Protein AF-0000000066299552 (afdb_homodimer)

Secondary structure (DSSP, 8-state):
--HHHHHHHHHHHHHHHHHS-BS---HHHHHHHHHHHHHHHHHTT---EEEEEETTEEEEEEE-TT--HHHHHHHHHHHHHHHHHSS-HHHHHHHHHHHTS-HHHHTT--TTT----S-EEEEEETTTEEEEEEEEESS-HHHHHHHHHHHHHHHTT-/--HHHHHHHHHHHHHHHHHS-BS---HHHHHHHHHHHHHHHHHTT---EEEEEETTEEEEEEE-TT--HHHHHHHHHHHHHHHHHSS-HHHHHHHHHHHTS-HHHHTT--TTT----S-EEEEEETTTEEEEEEEEESS-HHHHHHHHHHHHHHHTT-

InterPro domains:
  IPR005624 Corrinoid adenosyltransferase PduO/GlcC-like [PF03928] (25-152)
  IPR010371 YBR137W-like [MF_00761] (3-158)
  IPR010371 YBR137W-like [PIRSF008757] (7-158)
  IPR010371 YBR137W-like [PTHR28255] (4-158)
  IPR038084 Corrinoid adenosyltransferase PduO/GlcC-like superfamily [G3DSA:3.30.450.150] (2-158)
  IPR038084 Corrinoid adenosyltransferase PduO/GlcC-like superfamily [SSF143744] (17-155)

Foldseek 3Di:
DDLVVLVVVLVVQVVLLVPLAAQDDDLVLVVQLLVQLVVVCVVVVFFKWKWKDFQNHTSDTDGDPPDDVVRVQVQQQQQVVCVVPVGGLQSLVSVCVSVVHDSCRVVVHDCSRHHSAAAKGFHHHPPPGGGIIMGMDRDHRVVNNVSSSVSSCVSVVD/DDLVVLVVVLVVQVVLLVPLAAQDDDLVLVVQLLVQLVVVCVVVVAFKWKWKDFQNHTSDTDGDPPDDCVRVQVQQQQQVVCVVPVGGLQSLVSVCVSVVHDSCVVVVHDCSRHHSAAAKGFHHHPPPGGGIIMGMDRDHRVVNNVSSSVSSCVSVVD

pLDDT: mean 97.42, std 3.23, range [68.12, 98.94]

Radius of gyration: 21.64 Å; Cα contacts (8 Å, |Δi|>4): 594; chains: 2; bounding box: 45×70×51 Å

Structure (mmCIF, N/CA/C/O backbone):
data_AF-0000000066299552-model_v1
#
loop_
_entity.id
_entity.type
_entity.pdbx_description
1 polymer 'UPF0303 protein BcerKBAB4_3106'
#
loop_
_atom_site.group_PDB
_atom_site.id
_atom_site.type_symbol
_atom_site.label_atom_id
_atom_site.label_alt_id
_atom_site.label_comp_id
_atom_site.label_asym_id
_atom_site.label_entity_id
_atom_site.label_seq_id
_atom_site.pdbx_PDB_ins_code
_atom_site.Cartn_x
_atom_site.Cartn_y
_atom_site.Cartn_z
_atom_site.occupancy
_atom_site.B_iso_or_equiv
_atom_site.auth_seq_id
_atom_site.auth_comp_id
_atom_site.auth_asym_id
_atom_site.auth_atom_id
_atom_site.pdbx_PDB_model_num
ATOM 1 N N . MET A 1 1 ? 9.211 29.625 17.219 1 68.25 1 MET A N 1
ATOM 2 C CA . MET A 1 1 ? 8.102 30.328 16.594 1 68.25 1 MET A CA 1
ATOM 3 C C . MET A 1 1 ? 7.227 31 17.641 1 68.25 1 MET A C 1
ATOM 5 O O . MET A 1 1 ? 7.043 30.484 18.734 1 68.25 1 MET A O 1
ATOM 9 N N . SER A 1 2 ? 6.824 32.188 17.203 1 84.38 2 SER A N 1
ATOM 10 C CA . SER A 1 2 ? 6.02 32.875 18.188 1 84.38 2 SER A CA 1
ATOM 11 C C . SER A 1 2 ? 4.668 32.188 18.391 1 84.38 2 SER A C 1
ATOM 13 O O . SER A 1 2 ? 4.184 31.5 17.484 1 84.38 2 SER A O 1
ATOM 15 N N . THR A 1 3 ? 4.207 32.281 19.578 1 87.31 3 THR A N 1
ATOM 16 C CA . THR A 1 3 ? 2.898 31.734 19.891 1 87.31 3 THR A CA 1
ATOM 17 C C . THR A 1 3 ? 1.836 32.281 18.938 1 87.31 3 THR A C 1
ATOM 19 O O . THR A 1 3 ? 0.894 31.594 18.578 1 87.31 3 THR A O 1
ATOM 22 N N . SER A 1 4 ? 2.008 33.5 18.641 1 87.38 4 SER A N 1
ATOM 23 C CA . SER A 1 4 ? 1.069 34.125 17.719 1 87.38 4 SER A CA 1
ATOM 24 C C . SER A 1 4 ? 1.129 33.469 16.328 1 87.38 4 SER A C 1
ATOM 26 O O . SER A 1 4 ? 0.096 33.25 15.695 1 8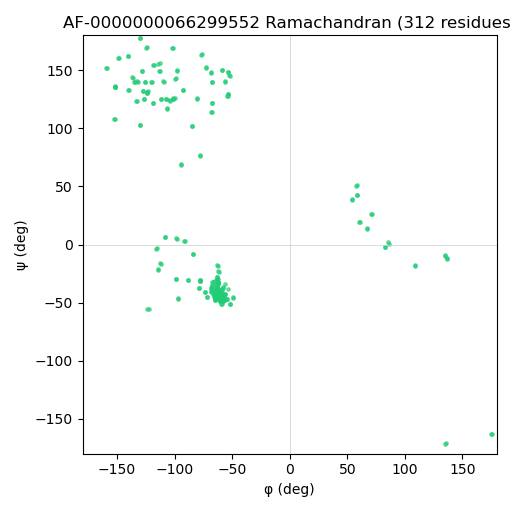7.38 4 SER A O 1
ATOM 28 N N . ASN A 1 5 ? 2.283 33.156 15.922 1 92.62 5 ASN A N 1
ATOM 29 C CA . ASN A 1 5 ? 2.461 32.469 14.648 1 92.62 5 ASN A CA 1
ATOM 30 C C . ASN A 1 5 ? 1.862 31.062 14.672 1 92.62 5 ASN A C 1
ATOM 32 O O . ASN A 1 5 ? 1.199 30.656 13.719 1 92.62 5 ASN A O 1
ATOM 36 N N . LEU A 1 6 ? 2.08 30.453 15.789 1 95.94 6 LEU A N 1
ATOM 37 C CA . LEU A 1 6 ? 1.546 29.094 15.945 1 95.94 6 LEU A CA 1
ATOM 38 C C . LEU A 1 6 ? 0.021 29.109 15.922 1 95.94 6 LEU A C 1
ATOM 40 O O . LEU A 1 6 ? -0.602 28.219 15.336 1 95.94 6 LEU A O 1
ATOM 44 N N . SER A 1 7 ? -0.542 30.125 16.578 1 96.25 7 SER A N 1
ATOM 45 C CA . SER A 1 7 ? -1.997 30.234 16.609 1 96.25 7 SER A CA 1
ATOM 46 C C . SER A 1 7 ? -2.566 30.453 15.211 1 96.25 7 SER A C 1
ATOM 48 O O . SER A 1 7 ? -3.641 29.953 14.883 1 96.25 7 SER A O 1
ATOM 50 N N . GLU A 1 8 ? -1.873 31.203 14.453 1 97.25 8 GLU A N 1
ATOM 51 C CA . GLU A 1 8 ? -2.303 31.453 13.078 1 97.25 8 GLU A CA 1
ATOM 52 C C . GLU A 1 8 ? -2.238 30.172 12.25 1 97.25 8 GLU A C 1
ATOM 54 O O . GLU A 1 8 ? -3.139 29.891 11.453 1 97.25 8 GLU A O 1
ATOM 59 N N . ILE A 1 9 ? -1.169 29.422 12.422 1 97.88 9 ILE A N 1
ATOM 60 C CA . ILE A 1 9 ? -1.005 28.156 11.727 1 97.88 9 ILE A CA 1
ATOM 61 C C . ILE A 1 9 ? -2.127 27.203 12.125 1 97.88 9 ILE A C 1
ATOM 63 O O . ILE A 1 9 ? -2.719 26.547 11.266 1 97.88 9 ILE A O 1
ATOM 67 N N . SER A 1 10 ? -2.396 27.188 13.43 1 98.25 10 SER A N 1
ATOM 68 C CA . SER A 1 10 ? -3.475 26.344 13.945 1 98.25 10 SER A CA 1
ATOM 69 C C . SER A 1 10 ? -4.801 26.672 13.273 1 98.25 10 SER A C 1
ATOM 71 O O . SER A 1 10 ? -5.523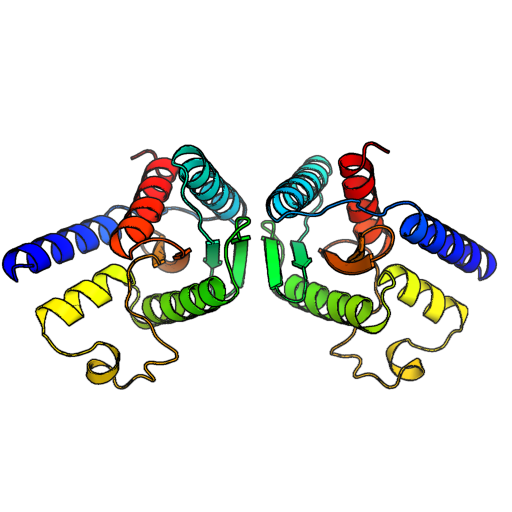 25.781 12.828 1 98.25 10 SER A O 1
ATOM 73 N N . LYS A 1 11 ? -5.066 27.938 13.203 1 98.31 11 LYS A N 1
ATOM 74 C CA . LYS A 1 11 ? -6.305 28.406 12.578 1 98.31 11 LYS A CA 1
ATOM 75 C C . LYS A 1 11 ? -6.352 28.016 11.102 1 98.31 11 LYS A C 1
ATOM 77 O O . LYS A 1 11 ? -7.402 27.609 10.594 1 98.31 11 LYS A O 1
ATOM 82 N N . GLN A 1 12 ? -5.27 28.172 10.43 1 98.25 12 GLN A N 1
ATOM 83 C CA . GLN A 1 12 ? -5.191 27.812 9.016 1 98.25 12 GLN A CA 1
ATOM 84 C C . GLN A 1 12 ? -5.465 26.328 8.805 1 98.25 12 GLN A C 1
ATOM 86 O O . GLN A 1 12 ? -6.168 25.938 7.863 1 98.25 12 GLN A O 1
ATOM 91 N N . ILE A 1 13 ? -4.902 25.469 9.609 1 98.69 13 ILE A N 1
ATOM 92 C CA . ILE A 1 13 ? -5.094 24.031 9.5 1 98.69 13 ILE A CA 1
ATOM 93 C C . ILE A 1 13 ? -6.57 23.688 9.695 1 98.69 13 ILE A C 1
ATOM 95 O O . ILE A 1 13 ? -7.121 22.859 8.977 1 98.69 13 ILE A O 1
ATOM 99 N N . LEU A 1 14 ? -7.188 24.391 10.688 1 98.38 14 LEU A N 1
ATOM 100 C CA . LEU A 1 14 ? -8.602 24.141 10.938 1 98.38 14 LEU A CA 1
ATOM 101 C C . LEU A 1 14 ? -9.445 24.531 9.727 1 98.38 14 LEU A C 1
ATOM 103 O O . LEU A 1 14 ? -10.414 23.844 9.391 1 98.38 14 LEU A O 1
ATOM 107 N N . ILE A 1 15 ? -9.133 25.641 9.125 1 98.44 15 ILE A N 1
ATOM 108 C CA . ILE A 1 15 ? -9.836 26.078 7.922 1 98.44 15 ILE A CA 1
ATOM 109 C C . ILE A 1 15 ? -9.672 25.031 6.824 1 98.44 15 ILE A C 1
ATOM 111 O O . ILE A 1 15 ? -10.633 24.703 6.117 1 98.44 15 ILE A O 1
ATOM 115 N N . GLU A 1 16 ? -8.477 24.469 6.652 1 98.44 16 GLU A N 1
ATOM 116 C CA . GLU A 1 16 ? -8.234 23.406 5.68 1 98.44 16 GLU A CA 1
ATOM 117 C C . GLU A 1 16 ? -9.141 22.203 5.938 1 98.44 16 GLU A C 1
ATOM 119 O O . GLU A 1 16 ? -9.766 21.688 5.016 1 98.44 16 GLU A O 1
ATOM 124 N N . GLU A 1 17 ? -9.203 21.781 7.191 1 98.44 17 GLU A N 1
ATOM 125 C CA . GLU A 1 17 ? -10.031 20.625 7.543 1 98.44 17 GLU A CA 1
ATOM 126 C C . GLU A 1 17 ? -11.508 20.906 7.258 1 98.44 17 GLU A C 1
ATOM 128 O O . GLU A 1 17 ? -12.242 20 6.855 1 98.44 17 GLU A O 1
ATOM 133 N N . GLU A 1 18 ? -11.93 22.094 7.422 1 97.25 18 GLU A N 1
ATOM 134 C CA . GLU A 1 18 ? -13.328 22.469 7.234 1 97.25 18 GLU A CA 1
ATOM 135 C C . GLU A 1 18 ? -13.672 22.609 5.754 1 97.25 18 GLU A C 1
ATOM 137 O O . GLU A 1 18 ? -14.797 22.328 5.344 1 97.25 18 GLU A O 1
ATOM 142 N N . THR A 1 19 ? -12.703 23.016 4.977 1 97.88 19 THR A N 1
ATOM 143 C CA . THR A 1 19 ? -13 23.328 3.584 1 97.88 19 THR A CA 1
ATOM 144 C C . THR A 1 19 ? -12.641 22.172 2.668 1 97.88 19 THR A C 1
ATOM 146 O O . THR A 1 19 ? -13.25 21.984 1.611 1 97.88 19 THR A O 1
ATOM 149 N N . LEU A 1 20 ? -11.641 21.359 3.021 1 98.44 20 LEU A N 1
ATOM 150 C CA . LEU A 1 20 ? -11.164 20.281 2.172 1 98.44 20 LEU A CA 1
ATOM 151 C C . LEU A 1 20 ? -11.852 18.969 2.543 1 98.44 20 LEU A C 1
ATOM 153 O O . LEU A 1 20 ? -11.203 18.047 3.043 1 98.44 20 LEU A O 1
ATOM 157 N N . GLN A 1 21 ? -13.148 18.953 2.232 1 98.31 21 GLN A N 1
ATOM 158 C CA . GLN A 1 21 ? -13.977 17.781 2.494 1 98.31 21 GLN A CA 1
ATOM 159 C C . GLN A 1 21 ? -14.445 17.141 1.193 1 98.31 21 GLN A C 1
ATOM 161 O O . GLN A 1 21 ? -14.625 17.828 0.185 1 98.31 21 GLN A O 1
ATOM 166 N N . PHE A 1 22 ? -14.625 15.836 1.247 1 98.56 22 PHE A N 1
ATOM 167 C CA . PHE A 1 22 ? -15.031 15.07 0.072 1 98.56 22 PHE A CA 1
ATOM 168 C C . PHE A 1 22 ? -16.531 14.82 0.085 1 98.56 22 PHE A C 1
ATOM 170 O O . PHE A 1 22 ? -17.141 14.719 1.151 1 98.56 22 PHE A O 1
ATOM 177 N N . SER A 1 23 ? -17.156 14.719 -1.114 1 98.12 23 SER A N 1
ATOM 178 C CA . SER A 1 23 ? -18.547 14.273 -1.222 1 98.12 23 SER A CA 1
ATOM 179 C C . SER A 1 23 ? -18.625 12.75 -1.336 1 98.12 23 SER A C 1
ATOM 181 O O . SER A 1 23 ? -19.641 12.156 -0.989 1 98.12 23 SER A O 1
ATOM 183 N N . SER A 1 24 ? -17.641 12.219 -1.908 1 97.75 24 SER A N 1
ATOM 184 C CA . SER A 1 24 ? -17.453 10.781 -2.033 1 97.75 24 SER A CA 1
ATOM 185 C C . SER A 1 24 ? -15.969 10.422 -2.045 1 97.75 24 SER A C 1
ATOM 187 O O . SER A 1 24 ? -15.117 11.281 -2.273 1 97.75 24 SER A O 1
ATOM 189 N N . PHE A 1 25 ? -15.664 9.188 -1.755 1 98.19 25 PHE A N 1
ATOM 190 C CA . PHE A 1 25 ? -14.281 8.742 -1.749 1 98.19 25 PHE A CA 1
ATOM 191 C C . PHE A 1 25 ? -14.188 7.254 -2.068 1 98.19 25 PHE A C 1
ATOM 193 O O . PHE A 1 25 ? -14.57 6.414 -1.25 1 98.19 25 PHE A O 1
ATOM 200 N N . THR A 1 26 ? -13.703 6.922 -3.246 1 98 26 THR A N 1
ATOM 201 C CA . THR A 1 26 ? -13.539 5.535 -3.674 1 98 26 THR A CA 1
ATOM 202 C C . THR A 1 26 ? -12.078 5.109 -3.557 1 98 26 THR A C 1
ATOM 204 O O . THR A 1 26 ? -11.203 5.938 -3.289 1 98 26 THR A O 1
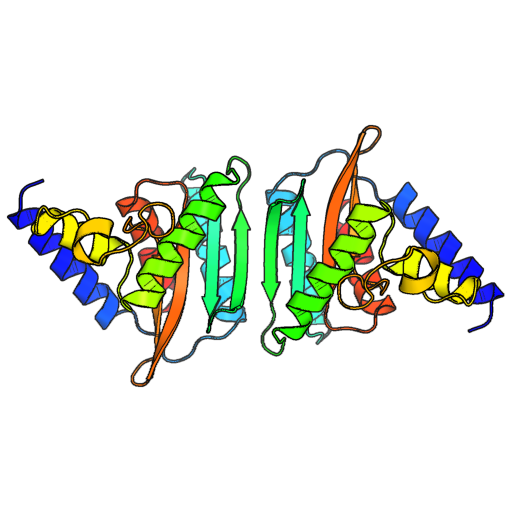ATOM 207 N N . ASN A 1 27 ? -11.852 3.775 -3.707 1 98.56 27 ASN A N 1
ATOM 208 C CA . ASN A 1 27 ? -10.477 3.297 -3.711 1 98.56 27 ASN A CA 1
ATOM 209 C C . ASN A 1 27 ? -9.688 3.881 -4.879 1 98.56 27 ASN A C 1
ATOM 211 O O . ASN A 1 27 ? -8.477 4.113 -4.762 1 98.56 27 ASN A O 1
ATOM 215 N N . GLU A 1 28 ? -10.367 4.121 -6.008 1 98.44 28 GLU A N 1
ATOM 216 C CA . GLU A 1 28 ? -9.719 4.746 -7.16 1 98.44 28 GLU A CA 1
ATOM 217 C C . GLU A 1 28 ? -9.336 6.191 -6.855 1 98.44 28 GLU A C 1
ATOM 219 O O . GLU A 1 28 ? -8.32 6.684 -7.352 1 98.44 28 GLU A O 1
ATOM 224 N N . ASP A 1 29 ? -10.141 6.891 -6 1 98.62 29 ASP A N 1
ATOM 225 C CA . ASP A 1 29 ? -9.742 8.211 -5.535 1 98.62 29 ASP A CA 1
ATOM 226 C C . ASP A 1 29 ? -8.43 8.148 -4.758 1 98.62 29 ASP A C 1
ATOM 228 O O . ASP A 1 29 ? -7.562 9.008 -4.922 1 98.62 29 ASP A O 1
ATOM 232 N N . ALA A 1 30 ? -8.336 7.125 -3.908 1 98.81 30 ALA A N 1
ATOM 233 C CA . ALA A 1 30 ? -7.109 6.93 -3.135 1 98.81 30 ALA A CA 1
ATOM 234 C C . ALA A 1 30 ? -5.906 6.727 -4.051 1 98.81 30 ALA A C 1
ATOM 236 O O . ALA A 1 30 ? -4.832 7.285 -3.811 1 98.81 30 ALA A O 1
ATOM 237 N N . LEU A 1 31 ? -6.09 5.902 -5.117 1 98.81 31 LEU A N 1
ATOM 238 C CA . LEU A 1 31 ? -5.016 5.652 -6.074 1 98.81 31 LEU A CA 1
ATOM 239 C C . LEU A 1 31 ? -4.594 6.945 -6.766 1 98.81 31 LEU A C 1
ATOM 241 O O . LEU A 1 31 ? -3.4 7.238 -6.863 1 98.81 31 LEU A O 1
ATOM 245 N N . GLN A 1 32 ? -5.578 7.699 -7.164 1 98.44 32 GLN A N 1
ATOM 246 C CA . GLN A 1 32 ? -5.297 8.953 -7.863 1 98.44 32 GLN A CA 1
ATOM 247 C C . GLN A 1 32 ? -4.57 9.938 -6.953 1 98.44 32 GLN A C 1
ATOM 249 O O . GLN A 1 32 ? -3.588 10.555 -7.363 1 98.44 32 GLN A O 1
ATOM 254 N N . LEU A 1 33 ? -5.082 10.078 -5.754 1 98.69 33 LEU A N 1
ATOM 255 C CA . LEU A 1 33 ? -4.469 10.969 -4.777 1 98.69 33 LEU A CA 1
ATOM 256 C C . LEU A 1 33 ? -3.045 10.531 -4.461 1 98.69 33 LEU A C 1
ATOM 258 O O . LEU A 1 33 ? -2.125 11.352 -4.445 1 98.69 33 LEU A O 1
ATOM 262 N N . GLY A 1 34 ? -2.889 9.234 -4.188 1 98.88 34 GLY A N 1
ATOM 263 C CA . GLY A 1 34 ? -1.569 8.703 -3.881 1 98.88 34 GLY A CA 1
ATOM 264 C C . GLY A 1 34 ? -0.562 8.922 -4.992 1 98.88 34 GLY A C 1
ATOM 265 O O . GLY A 1 34 ? 0.569 9.336 -4.738 1 98.88 34 GLY A O 1
ATOM 266 N N . LEU A 1 35 ? -1.015 8.68 -6.25 1 98.75 35 LEU A N 1
ATOM 267 C CA . LEU A 1 35 ? -0.127 8.852 -7.395 1 98.75 35 LEU A CA 1
ATOM 268 C C . LEU A 1 35 ? 0.226 10.328 -7.59 1 98.75 35 LEU A C 1
ATOM 270 O O . LEU A 1 35 ? 1.357 10.648 -7.957 1 98.75 35 LEU A O 1
ATOM 274 N N . TYR A 1 36 ? -0.73 11.219 -7.375 1 98.81 36 TYR A N 1
ATOM 275 C CA . TYR A 1 36 ? -0.451 12.648 -7.461 1 98.81 36 TYR A CA 1
ATOM 276 C C . TYR A 1 36 ? 0.628 13.055 -6.465 1 98.81 36 TYR A C 1
ATOM 278 O O . TYR A 1 36 ? 1.547 13.805 -6.805 1 98.81 36 TYR A O 1
ATOM 286 N N . ILE A 1 37 ? 0.522 12.555 -5.242 1 98.88 37 ILE A N 1
ATOM 287 C CA . ILE A 1 37 ? 1.485 12.875 -4.191 1 98.88 37 ILE A CA 1
ATOM 288 C C . ILE A 1 37 ? 2.869 12.367 -4.594 1 98.88 37 ILE A C 1
ATOM 290 O O . ILE A 1 37 ? 3.855 13.109 -4.508 1 98.88 37 ILE A O 1
ATOM 294 N N . VAL A 1 38 ? 2.941 11.156 -5.074 1 98.81 38 VAL A N 1
ATOM 295 C CA . VAL A 1 38 ? 4.203 10.523 -5.445 1 98.81 38 VAL A CA 1
ATOM 296 C C . VAL A 1 38 ? 4.84 11.281 -6.605 1 98.81 38 VAL A C 1
ATOM 298 O O . VAL A 1 38 ? 6.035 11.578 -6.578 1 98.81 38 VAL A O 1
ATOM 301 N N . GLU A 1 39 ? 4.012 11.586 -7.586 1 98.62 39 GLU A N 1
ATOM 302 C CA . GLU A 1 39 ? 4.523 12.297 -8.75 1 98.62 39 GLU A CA 1
ATOM 303 C C . GLU A 1 39 ? 5.016 13.695 -8.375 1 98.62 39 GLU A C 1
ATOM 305 O O . GLU A 1 39 ? 6.035 14.156 -8.891 1 98.62 39 GLU A O 1
ATOM 310 N N . THR A 1 40 ? 4.262 14.398 -7.539 1 98.75 40 THR A N 1
ATOM 311 C CA . THR A 1 40 ? 4.664 15.719 -7.078 1 98.75 40 THR A CA 1
ATOM 312 C C . THR A 1 40 ? 5.988 15.648 -6.324 1 98.75 40 THR A C 1
ATOM 314 O O . THR A 1 40 ? 6.895 16.453 -6.574 1 98.75 40 THR A O 1
ATOM 317 N N . ALA A 1 41 ? 6.066 14.672 -5.371 1 98.75 41 ALA A N 1
ATOM 318 C CA . ALA A 1 41 ? 7.301 14.492 -4.613 1 98.75 41 ALA A CA 1
ATOM 319 C C . ALA A 1 41 ? 8.484 14.227 -5.543 1 98.75 41 ALA A C 1
ATOM 321 O O . ALA A 1 41 ? 9.555 14.812 -5.387 1 98.75 41 ALA A O 1
ATOM 322 N N . LYS A 1 42 ? 8.281 13.383 -6.543 1 98 42 LYS A N 1
ATOM 323 C CA . LYS A 1 42 ? 9.32 13.047 -7.512 1 98 42 LYS A CA 1
ATOM 324 C C . LYS A 1 42 ? 9.789 14.289 -8.266 1 98 42 LYS A C 1
ATOM 326 O O . LYS A 1 42 ? 10.992 14.523 -8.398 1 98 42 LYS A O 1
ATOM 331 N N . ARG A 1 43 ? 8.859 15.078 -8.711 1 98.38 43 ARG A N 1
ATOM 332 C CA . ARG A 1 43 ? 9.172 16.297 -9.469 1 98.38 43 ARG A CA 1
ATOM 333 C C . ARG A 1 43 ? 9.969 17.281 -8.625 1 98.38 43 ARG A C 1
ATOM 335 O O . ARG A 1 43 ? 10.836 17.984 -9.148 1 98.38 43 ARG A O 1
ATOM 342 N N . GLU A 1 44 ? 9.734 17.219 -7.367 1 98.44 44 GLU A N 1
ATOM 343 C CA . GLU A 1 44 ? 10.375 18.188 -6.48 1 98.44 44 GLU A CA 1
ATOM 344 C C . GLU A 1 44 ? 11.617 17.609 -5.82 1 98.44 44 GLU A C 1
ATOM 346 O O . GLU A 1 44 ? 12.203 18.219 -4.926 1 98.44 44 GLU A O 1
ATOM 351 N N . GLY A 1 45 ? 11.984 16.406 -6.207 1 97.88 45 GLY A N 1
ATOM 352 C CA . GLY A 1 45 ? 13.18 15.773 -5.68 1 97.88 45 GLY A CA 1
ATOM 353 C C . GLY A 1 45 ? 13.039 15.344 -4.227 1 97.88 45 GLY A C 1
ATOM 354 O O . GLY A 1 45 ? 14.016 15.328 -3.484 1 97.88 45 GLY A O 1
ATOM 355 N N . LYS A 1 46 ? 11.844 15.086 -3.805 1 98.25 46 LYS A N 1
ATOM 356 C CA . LYS A 1 46 ? 11.562 14.68 -2.432 1 98.25 46 LYS A CA 1
ATOM 357 C C . LYS A 1 46 ? 11.391 13.164 -2.332 1 98.25 46 LYS A C 1
ATOM 359 O O . LYS A 1 46 ? 10.891 12.531 -3.26 1 98.25 46 LYS A O 1
ATOM 364 N N . LEU A 1 47 ? 11.875 12.609 -1.243 1 98.19 47 LEU A N 1
ATOM 365 C CA . LEU A 1 47 ? 11.734 11.18 -0.958 1 98.19 47 LEU A CA 1
ATOM 366 C C . LEU A 1 47 ? 10.711 10.945 0.14 1 98.19 47 LEU A C 1
ATOM 368 O O . LEU A 1 47 ? 10.906 11.359 1.284 1 98.19 47 LEU A O 1
ATOM 372 N N . ILE A 1 48 ? 9.617 10.219 -0.274 1 98.81 48 ILE A N 1
ATOM 373 C CA . ILE A 1 48 ? 8.547 10.086 0.71 1 98.81 48 ILE A CA 1
ATOM 374 C C . ILE A 1 48 ? 7.965 8.68 0.657 1 98.81 48 ILE A C 1
ATOM 376 O O . ILE A 1 48 ? 8.227 7.926 -0.284 1 98.81 48 ILE A O 1
ATOM 380 N N . ALA A 1 49 ? 7.258 8.297 1.72 1 98.88 49 ALA A N 1
ATOM 381 C CA . ALA A 1 49 ? 6.266 7.223 1.755 1 98.88 49 ALA A CA 1
ATOM 382 C C . ALA A 1 49 ? 4.855 7.781 1.903 1 98.88 49 ALA A C 1
ATOM 384 O O . ALA A 1 49 ? 4.637 8.75 2.633 1 98.88 49 ALA A O 1
ATOM 385 N N . VAL A 1 50 ? 3.922 7.168 1.171 1 98.88 50 VAL A N 1
ATOM 386 C CA . VAL A 1 50 ? 2.533 7.617 1.221 1 98.88 50 VAL A CA 1
ATOM 387 C C . VAL A 1 50 ? 1.623 6.445 1.575 1 98.88 50 VAL A C 1
ATOM 389 O O . VAL A 1 50 ? 1.849 5.316 1.125 1 98.88 50 VAL A O 1
ATOM 392 N N . ASP A 1 51 ? 0.665 6.691 2.381 1 98.94 51 ASP A N 1
ATOM 393 C CA . ASP A 1 51 ? -0.339 5.715 2.791 1 98.94 51 ASP A CA 1
ATOM 394 C C . ASP A 1 51 ? -1.726 6.348 2.863 1 98.94 51 ASP A C 1
ATOM 396 O O . ASP A 1 51 ? -1.877 7.465 3.363 1 98.94 51 ASP A O 1
ATOM 400 N N . ILE A 1 52 ? -2.688 5.715 2.309 1 98.94 52 ILE A N 1
ATOM 401 C CA . ILE A 1 52 ? -4.074 6.16 2.393 1 98.94 52 ILE A CA 1
ATOM 402 C C . ILE A 1 52 ? -4.949 5.023 2.914 1 98.94 52 ILE A C 1
ATOM 404 O O . ILE A 1 52 ? -4.926 3.916 2.371 1 98.94 52 ILE A O 1
ATOM 408 N N . ALA A 1 53 ? -5.645 5.312 3.938 1 98.56 53 ALA A N 1
ATOM 409 C CA . ALA A 1 53 ? -6.496 4.297 4.555 1 98.56 53 ALA A CA 1
ATOM 410 C C . ALA A 1 53 ? -7.926 4.809 4.727 1 98.56 53 ALA A C 1
ATOM 412 O O . ALA A 1 53 ? -8.148 6.012 4.879 1 98.56 53 ALA A O 1
ATOM 413 N N . LYS A 1 54 ? -8.883 3.939 4.664 1 97.94 54 LYS A N 1
ATOM 414 C CA . LYS A 1 54 ? -10.305 4.184 4.871 1 97.94 54 LYS A CA 1
ATOM 415 C C . LYS A 1 54 ? -10.914 3.133 5.797 1 97.94 54 LYS A C 1
ATOM 417 O O . LYS A 1 54 ? -10.734 1.933 5.582 1 97.94 54 LYS A O 1
ATOM 422 N N . ASN A 1 55 ? -11.531 3.572 6.895 1 95.06 55 ASN A N 1
ATOM 423 C CA . ASN A 1 55 ? -12.172 2.682 7.859 1 95.06 55 ASN A CA 1
ATOM 424 C C . ASN A 1 55 ? -11.203 1.612 8.359 1 95.06 55 ASN A C 1
ATOM 426 O O . ASN A 1 55 ? -11.555 0.43 8.406 1 95.06 55 ASN A O 1
ATOM 430 N N . GLY A 1 56 ? -9.969 2.047 8.547 1 94.56 56 GLY A N 1
ATOM 431 C CA . GLY A 1 56 ? -8.961 1.167 9.109 1 94.56 56 GLY A CA 1
ATOM 432 C C . GLY A 1 56 ? -8.32 0.253 8.086 1 94.56 56 GLY A C 1
ATOM 433 O O . GLY A 1 56 ? -7.414 -0.518 8.406 1 94.56 56 GLY A O 1
ATOM 434 N N . VAL A 1 57 ? -8.773 0.33 6.832 1 96.25 57 VAL A N 1
ATOM 435 C CA . VAL A 1 57 ? -8.258 -0.525 5.77 1 96.25 57 VAL A CA 1
ATOM 436 C C . VAL A 1 57 ? -7.32 0.279 4.871 1 96.25 57 VAL A C 1
ATOM 438 O O . VAL A 1 57 ? -7.695 1.339 4.363 1 96.25 57 VAL A O 1
ATOM 441 N N . GLN A 1 58 ? -6.109 -0.22 4.746 1 98.25 58 GLN A N 1
ATOM 442 C CA . GLN A 1 58 ? -5.156 0.417 3.842 1 98.25 58 GLN A CA 1
ATOM 443 C C . GLN A 1 58 ? -5.586 0.255 2.387 1 98.25 58 GLN A C 1
ATOM 445 O O . GLN A 1 58 ? -5.758 -0.867 1.905 1 98.25 58 GLN A O 1
ATOM 450 N N . LEU A 1 59 ? -5.777 1.393 1.686 1 98.62 59 LEU A N 1
ATOM 451 C CA . LEU A 1 59 ? -6.211 1.356 0.293 1 98.62 59 LEU A CA 1
ATOM 452 C C . LEU A 1 59 ? -5.02 1.482 -0.65 1 98.62 59 LEU A C 1
ATOM 454 O O . LEU A 1 59 ? -4.914 0.733 -1.624 1 98.62 59 LEU A O 1
ATOM 458 N N . PHE A 1 60 ? -4.141 2.422 -0.395 1 98.88 60 PHE A N 1
ATOM 459 C CA . PHE A 1 60 ? -2.975 2.709 -1.219 1 98.88 60 PHE A CA 1
ATOM 460 C C . PHE A 1 60 ? -1.732 2.891 -0.354 1 98.88 60 PHE A C 1
ATOM 462 O O . PHE A 1 60 ? -1.797 3.502 0.714 1 98.88 60 PHE A O 1
ATOM 469 N N . HIS A 1 61 ? -0.655 2.391 -0.797 1 98.88 61 HIS A N 1
ATOM 470 C CA . HIS A 1 61 ? 0.629 2.564 -0.128 1 98.88 61 HIS A CA 1
ATOM 471 C C . HIS A 1 61 ? 1.782 2.494 -1.123 1 98.88 61 HIS A C 1
ATOM 473 O O . HIS A 1 61 ? 1.773 1.661 -2.033 1 98.88 61 HIS A O 1
ATOM 479 N N . PHE A 1 62 ? 2.688 3.387 -0.982 1 98.94 62 PHE A N 1
ATOM 480 C CA . PHE A 1 62 ? 3.912 3.316 -1.772 1 98.94 62 PHE A CA 1
ATOM 481 C C . PHE A 1 62 ? 5.074 3.957 -1.026 1 98.94 62 PHE A C 1
ATOM 483 O O . PHE A 1 62 ? 4.918 5.016 -0.414 1 98.94 62 PHE A O 1
ATOM 490 N N . LYS A 1 63 ? 6.18 3.299 -1.041 1 98.69 63 LYS A N 1
ATOM 491 C CA . LYS A 1 63 ? 7.441 3.822 -0.524 1 98.69 63 LYS A CA 1
ATOM 492 C C . LYS A 1 63 ? 8.438 4.07 -1.653 1 98.69 63 LYS A C 1
ATOM 494 O O . LYS A 1 63 ? 8.773 3.15 -2.406 1 98.69 63 LYS A O 1
ATOM 499 N N . MET A 1 64 ? 8.93 5.305 -1.707 1 98.62 64 MET A N 1
ATOM 500 C CA . MET A 1 64 ? 9.945 5.621 -2.711 1 98.62 64 MET A CA 1
ATOM 501 C C . MET A 1 64 ? 11.281 4.996 -2.348 1 98.62 64 MET A C 1
ATOM 503 O O . MET A 1 64 ? 11.57 4.762 -1.171 1 98.62 64 MET A O 1
ATOM 507 N N . THR A 1 65 ? 12.086 4.715 -3.402 1 97.31 65 THR A N 1
ATOM 508 C CA . THR A 1 65 ? 13.453 4.289 -3.146 1 97.31 65 THR A CA 1
ATOM 509 C C . THR A 1 65 ? 14.172 5.289 -2.246 1 97.31 65 THR A C 1
ATOM 511 O O . THR A 1 65 ? 14.094 6.5 -2.471 1 97.31 65 THR A O 1
ATOM 514 N N . GLY A 1 66 ? 14.789 4.832 -1.205 1 95.56 66 GLY A N 1
ATOM 515 C CA . GLY A 1 66 ? 15.492 5.688 -0.269 1 95.56 66 GLY A CA 1
ATOM 516 C C . GLY A 1 66 ? 14.797 5.809 1.073 1 95.56 66 GLY A C 1
ATOM 517 O O . GLY A 1 66 ? 15.406 6.223 2.061 1 95.56 66 GLY A O 1
ATOM 518 N N . THR A 1 67 ? 13.508 5.453 1.102 1 95.75 67 THR A N 1
ATOM 519 C CA . THR A 1 67 ? 12.789 5.41 2.367 1 95.75 67 THR A CA 1
ATOM 520 C C . THR A 1 67 ? 13.156 4.16 3.16 1 95.75 67 THR A C 1
ATOM 522 O O . THR A 1 67 ? 13.781 3.24 2.625 1 95.75 67 THR A O 1
ATOM 525 N N . THR A 1 68 ? 12.852 4.164 4.453 1 93.19 68 THR A N 1
ATOM 526 C CA . THR A 1 68 ? 13.188 3.049 5.328 1 93.19 68 THR A CA 1
ATOM 527 C C . THR A 1 68 ? 11.961 2.609 6.133 1 93.19 68 THR A C 1
ATOM 529 O O . THR A 1 68 ? 10.875 3.176 5.98 1 93.19 68 THR A O 1
ATOM 532 N N . GLU A 1 69 ? 12.148 1.593 6.902 1 93.12 69 GLU A N 1
ATOM 533 C CA . GLU A 1 69 ? 11.078 1.109 7.773 1 93.12 69 GLU A CA 1
ATOM 534 C C . GLU A 1 69 ? 10.656 2.18 8.773 1 93.12 69 GLU A C 1
ATOM 536 O O . GLU A 1 69 ? 9.539 2.15 9.289 1 93.12 69 GLU A O 1
ATOM 541 N N . GLU A 1 70 ? 11.531 3.104 9.047 1 95 70 GLU A N 1
ATOM 542 C CA . GLU A 1 70 ? 11.18 4.199 9.945 1 95 70 GLU A CA 1
ATOM 543 C C . GLU A 1 70 ? 9.977 4.977 9.43 1 95 70 GLU A C 1
ATOM 545 O O . GLU A 1 70 ? 9.125 5.414 10.211 1 95 70 GLU A O 1
ATOM 550 N N . ASN A 1 71 ? 9.906 5.121 8.109 1 97.56 71 ASN A N 1
ATOM 551 C CA . ASN A 1 71 ? 8.789 5.84 7.52 1 97.56 71 ASN A CA 1
ATOM 552 C C . ASN A 1 71 ? 7.461 5.129 7.789 1 97.56 71 ASN A C 1
ATOM 554 O O . ASN A 1 71 ? 6.441 5.777 8.031 1 97.56 71 ASN A O 1
ATOM 558 N N . THR A 1 72 ? 7.52 3.848 7.758 1 96.56 72 THR A N 1
ATOM 559 C CA . THR A 1 72 ? 6.32 3.068 8.047 1 96.56 72 THR A CA 1
ATOM 560 C C . THR A 1 72 ? 5.867 3.285 9.484 1 96.56 72 THR A C 1
ATOM 562 O O . THR A 1 72 ? 4.676 3.436 9.75 1 96.56 72 THR A O 1
ATOM 565 N N . LYS A 1 73 ? 6.789 3.336 10.398 1 97.38 73 LYS A N 1
ATOM 566 C CA . LYS A 1 73 ? 6.461 3.557 11.805 1 97.38 73 LYS A CA 1
ATOM 567 C C . LYS A 1 73 ? 5.863 4.945 12.016 1 97.38 73 LYS A C 1
ATOM 569 O O . LYS A 1 73 ? 4.887 5.102 12.75 1 97.38 73 LYS A O 1
ATOM 574 N N . TRP A 1 74 ? 6.496 5.922 11.367 1 97.88 74 TRP A N 1
ATOM 575 C CA . TRP A 1 74 ? 5.973 7.281 11.438 1 97.88 74 TRP A CA 1
ATOM 576 C C . TRP A 1 74 ? 4.543 7.344 10.906 1 97.88 74 TRP A C 1
ATOM 578 O O . TRP A 1 74 ? 3.674 7.965 11.516 1 97.88 74 TRP A O 1
ATOM 588 N N . ILE A 1 75 ? 4.332 6.691 9.812 1 98.69 75 ILE A N 1
ATOM 589 C CA . ILE A 1 75 ? 3.008 6.672 9.195 1 98.69 75 ILE A CA 1
ATOM 590 C C . ILE A 1 75 ? 1.989 6.109 10.188 1 98.69 75 ILE A C 1
ATOM 592 O O . ILE A 1 75 ? 0.949 6.727 10.43 1 98.69 75 ILE A O 1
ATOM 596 N N . GLU A 1 76 ? 2.299 5.016 10.773 1 98.5 76 GLU A N 1
ATOM 597 C CA . GLU A 1 76 ? 1.365 4.387 11.703 1 98.5 76 GLU A CA 1
ATOM 598 C C . GLU A 1 76 ? 1.113 5.273 12.914 1 98.5 76 GLU A C 1
ATOM 600 O O . GLU A 1 76 ? -0.019 5.379 13.391 1 98.5 76 GLU A O 1
ATOM 605 N N . ARG A 1 77 ? 2.115 5.867 13.445 1 98.62 77 ARG A N 1
ATOM 606 C CA . ARG A 1 77 ? 1.98 6.734 14.609 1 98.62 77 ARG A CA 1
ATOM 607 C C . ARG A 1 77 ? 1.11 7.945 14.289 1 98.62 77 ARG A C 1
ATOM 609 O O . ARG A 1 77 ? 0.271 8.344 15.102 1 98.62 77 ARG A O 1
ATOM 616 N N . LYS A 1 78 ? 1.349 8.539 13.102 1 98.75 78 LYS A N 1
ATOM 617 C CA . LYS A 1 78 ? 0.54 9.68 12.68 1 98.75 78 LYS A CA 1
ATOM 618 C C . LYS A 1 78 ? -0.917 9.273 12.469 1 98.75 78 LYS A C 1
ATOM 620 O O . LYS A 1 78 ? -1.831 10.023 12.828 1 98.75 78 LYS A O 1
ATOM 625 N N . LYS A 1 79 ? -1.123 8.203 11.883 1 98.81 79 LYS A N 1
ATOM 626 C CA . LYS A 1 79 ? -2.475 7.699 11.648 1 98.81 79 LYS A CA 1
ATOM 627 C C . LYS A 1 79 ? -3.248 7.566 12.961 1 98.81 79 LYS A C 1
ATOM 629 O O . LYS A 1 79 ? -4.434 7.891 13.016 1 98.81 79 LYS A O 1
ATOM 634 N N . ARG A 1 80 ? -2.543 7.035 13.984 1 98.62 80 ARG A N 1
ATOM 635 C CA . ARG A 1 80 ? -3.209 6.848 15.273 1 98.62 80 ARG A CA 1
ATOM 636 C C . ARG A 1 80 ? -3.658 8.188 15.852 1 98.62 80 ARG A C 1
ATOM 638 O O . ARG A 1 80 ? -4.691 8.258 16.516 1 98.62 80 ARG A O 1
ATOM 645 N N . VAL A 1 81 ? -2.9 9.234 15.594 1 98.69 81 VAL A N 1
ATOM 646 C CA . VAL A 1 81 ? -3.258 10.57 16.062 1 98.69 81 VAL A CA 1
ATOM 647 C C . VAL A 1 81 ? -4.555 11.023 15.391 1 98.69 81 VAL A C 1
ATOM 649 O O . VAL A 1 81 ? -5.492 11.453 16.062 1 98.69 81 VAL A O 1
ATOM 652 N N . VAL A 1 82 ? -4.641 10.867 14.086 1 98.75 82 VAL A N 1
ATOM 653 C CA . VAL A 1 82 ? -5.809 11.305 13.336 1 98.75 82 VAL A CA 1
ATOM 654 C C . VAL A 1 82 ? -7.012 10.438 13.695 1 98.75 82 VAL A C 1
ATOM 656 O O . VAL A 1 82 ? -8.125 10.945 13.836 1 98.75 82 VAL A O 1
ATOM 659 N N . SER A 1 83 ? -6.734 9.172 13.891 1 98.06 83 SER A N 1
ATOM 660 C CA . SER A 1 83 ? -7.809 8.258 14.266 1 98.06 83 SER A CA 1
ATOM 661 C C . SER A 1 83 ? -8.406 8.641 15.617 1 98.06 83 SER A C 1
ATOM 663 O O . SER A 1 83 ? -9.609 8.5 15.836 1 98.06 83 SER A O 1
ATOM 665 N N . LEU A 1 84 ? -7.586 9.102 16.5 1 97.75 84 LEU A N 1
ATOM 666 C CA . LEU A 1 84 ? -8.008 9.406 17.859 1 97.75 84 LEU A CA 1
ATOM 667 C C . LEU A 1 84 ? -8.742 10.742 17.922 1 97.75 84 LEU A C 1
ATOM 669 O O . LEU A 1 84 ? -9.734 10.891 18.641 1 97.75 84 LEU A O 1
ATOM 673 N N . HIS A 1 85 ? -8.305 11.758 17.125 1 98.19 85 HIS A N 1
ATOM 674 C CA . HIS A 1 85 ? -8.734 13.125 17.359 1 98.19 85 HIS A CA 1
ATOM 675 C C . HIS A 1 85 ? -9.625 13.633 16.219 1 98.19 85 HIS A C 1
ATOM 677 O O . HIS A 1 85 ? -10.281 14.664 16.344 1 98.19 85 HIS A O 1
ATOM 683 N N . ASN A 1 86 ? -9.594 12.922 15.07 1 98.12 86 ASN A N 1
ATOM 684 C CA . ASN A 1 86 ? -10.273 13.359 13.859 1 98.12 86 ASN A CA 1
ATOM 685 C C . ASN A 1 86 ? -9.75 14.711 13.383 1 98.12 86 ASN A C 1
ATOM 687 O O . ASN A 1 86 ? -10.477 15.461 12.719 1 98.12 86 ASN A O 1
ATOM 691 N N . HIS A 1 87 ? -8.602 15.086 13.812 1 98.75 87 HIS A N 1
ATOM 692 C CA . HIS A 1 87 ? -7.836 16.234 13.336 1 98.75 87 HIS A CA 1
ATOM 693 C C . HIS A 1 87 ? -6.5 15.805 12.742 1 98.75 87 HIS A C 1
ATOM 695 O O . HIS A 1 87 ? -5.98 14.742 13.086 1 98.75 87 HIS A O 1
ATOM 701 N N . SER A 1 88 ? -6.02 16.672 11.844 1 98.94 88 SER A N 1
ATOM 702 C CA . SER A 1 88 ? -4.719 16.344 11.266 1 98.94 88 SER A CA 1
ATOM 703 C C . SER A 1 88 ? -3.652 16.219 12.352 1 98.94 88 SER A C 1
ATOM 705 O O . SER A 1 88 ? -3.744 16.859 13.398 1 98.94 88 SER A O 1
ATOM 707 N N . SER A 1 89 ? -2.678 15.352 12.023 1 98.88 89 SER A N 1
ATOM 708 C CA . SER A 1 89 ? -1.587 15.203 12.984 1 98.88 89 SER A CA 1
ATOM 709 C C . SER A 1 89 ? -0.821 16.516 13.156 1 98.88 89 SER A C 1
ATOM 711 O O . SER A 1 89 ? -0.287 16.781 14.234 1 98.88 89 SER A O 1
ATOM 713 N N . TYR A 1 90 ? -0.799 17.375 12.133 1 98.88 90 TYR A N 1
ATOM 714 C CA . TYR A 1 90 ? -0.135 18.672 12.219 1 98.88 90 TYR A CA 1
ATOM 715 C C . TYR A 1 90 ? -0.876 19.594 13.172 1 98.88 90 TYR A C 1
ATOM 717 O O . TYR A 1 90 ? -0.253 20.344 13.938 1 98.88 90 TYR A O 1
ATOM 725 N N . TYR A 1 91 ? -2.199 19.562 13.109 1 98.88 91 TYR A N 1
ATOM 726 C CA . TYR A 1 91 ? -2.982 20.359 14.039 1 98.88 91 TYR A CA 1
ATOM 727 C C . TYR A 1 91 ? -2.639 20.016 15.484 1 98.88 91 TYR A C 1
ATOM 729 O O . TYR A 1 91 ? -2.408 20.906 16.312 1 98.88 91 TYR A O 1
ATOM 737 N N . MET A 1 92 ? -2.547 18.734 15.711 1 98.75 92 MET A N 1
ATOM 738 C CA . MET A 1 92 ? -2.262 18.281 17.078 1 98.75 92 MET A CA 1
ATOM 739 C C . MET A 1 92 ? -0.849 18.672 17.5 1 98.75 92 MET A C 1
ATOM 741 O O . MET A 1 92 ? -0.604 18.953 18.672 1 98.75 92 MET A O 1
ATOM 745 N N . GLN A 1 93 ? 0.067 18.641 16.531 1 98.56 93 GLN A N 1
ATOM 746 C CA . GLN A 1 93 ? 1.421 19.109 16.797 1 98.56 93 GLN A CA 1
ATOM 747 C C . GLN A 1 93 ? 1.414 20.562 17.234 1 98.56 93 GLN A C 1
ATOM 749 O O . GLN A 1 93 ? 2.004 20.922 18.266 1 98.56 93 GLN A O 1
ATOM 754 N N . ILE A 1 94 ? 0.748 21.375 16.438 1 98.62 94 ILE A N 1
ATOM 755 C CA . ILE A 1 94 ? 0.731 22.828 16.672 1 98.62 94 ILE A CA 1
ATOM 756 C C . ILE A 1 94 ? 0.055 23.125 18 1 98.62 94 ILE A C 1
ATOM 758 O O . ILE A 1 94 ? 0.542 23.953 18.781 1 98.62 94 ILE A O 1
ATOM 762 N N . GLU A 1 95 ? -1.032 22.422 18.312 1 98.12 95 GLU A N 1
ATOM 763 C CA . GLU A 1 95 ? -1.733 22.641 19.578 1 98.12 95 GLU A CA 1
ATOM 764 C C . GLU A 1 95 ? -0.839 22.297 20.766 1 98.12 95 GLU A C 1
ATOM 766 O O . GLU A 1 95 ? -0.879 22.984 21.781 1 98.12 95 GLU A O 1
ATOM 771 N N . SER A 1 96 ? -0.163 21.234 20.641 1 97.75 96 SER A N 1
ATOM 772 C CA . SER A 1 96 ? 0.777 20.859 21.703 1 97.75 96 SER A CA 1
ATOM 773 C C . SER A 1 96 ? 1.841 21.938 21.891 1 97.75 96 SER A C 1
ATOM 775 O O . SER A 1 96 ? 2.189 22.266 23.016 1 97.75 96 SER A O 1
ATOM 777 N N . GLU A 1 97 ? 2.367 22.422 20.812 1 97.31 97 GLU A N 1
ATOM 778 C CA . GLU A 1 97 ? 3.387 23.469 20.859 1 97.31 97 GLU A CA 1
ATOM 779 C C . GLU A 1 97 ? 2.838 24.75 21.484 1 97.31 97 GLU A C 1
ATOM 781 O O . GLU A 1 97 ? 3.529 25.406 22.266 1 97.31 97 GLU A O 1
ATOM 786 N N . ILE A 1 98 ? 1.65 25.062 21.156 1 97.38 98 ILE A N 1
ATOM 787 C CA . ILE A 1 98 ? 1.008 26.25 21.703 1 97.38 98 ILE A CA 1
ATOM 788 C C . ILE A 1 98 ? 0.864 26.125 23.219 1 97.38 98 ILE A C 1
ATOM 790 O O . ILE A 1 98 ? 1.171 27.062 23.969 1 97.38 98 ILE A O 1
ATOM 794 N N . SER A 1 99 ? 0.472 24.984 23.672 1 96.12 99 SER A N 1
ATOM 795 C CA . SER A 1 99 ? 0.195 24.766 25.094 1 96.12 99 SER A CA 1
ATOM 796 C C . SER A 1 99 ? 1.484 24.594 25.891 1 96.12 99 SER A C 1
ATOM 798 O O . SER A 1 99 ? 1.497 24.797 27.109 1 96.12 99 SER A O 1
ATOM 800 N N . GLY A 1 100 ? 2.471 24.047 25.188 1 96.38 100 GLY A N 1
ATOM 801 C CA . GLY A 1 100 ? 3.746 23.766 25.828 1 96.38 100 GLY A CA 1
ATOM 802 C C . GLY A 1 100 ? 3.787 22.422 26.531 1 96.38 100 GLY A C 1
ATOM 803 O O . GLY A 1 100 ? 4.773 22.094 27.188 1 96.38 100 GLY A O 1
ATOM 804 N N . VAL A 1 101 ? 2.688 21.703 26.422 1 96.88 101 VAL A N 1
ATOM 805 C CA . VAL A 1 101 ? 2.615 20.359 27.016 1 96.88 101 VAL A CA 1
ATOM 806 C C . VAL A 1 101 ? 2.812 19.312 25.922 1 96.88 101 VAL A C 1
ATOM 808 O O . VAL A 1 101 ? 2.104 19.312 24.922 1 96.88 101 VAL A O 1
ATOM 811 N N . PRO A 1 102 ? 3.779 18.438 26.188 1 96.75 102 PRO A N 1
ATOM 812 C CA . PRO A 1 102 ? 3.967 17.391 25.172 1 96.75 102 PRO A CA 1
ATOM 813 C C . PRO A 1 102 ? 2.693 16.594 24.906 1 96.75 102 PRO A C 1
ATOM 815 O O . PRO A 1 102 ? 1.949 16.281 25.844 1 96.75 102 PRO A O 1
ATOM 818 N N . TYR A 1 103 ? 2.492 16.297 23.641 1 97.5 103 TYR A N 1
ATOM 819 C CA . TYR A 1 103 ? 1.268 15.656 23.172 1 97.5 103 TYR A CA 1
ATOM 820 C C . TYR A 1 103 ? 0.979 14.391 23.984 1 97.5 103 TYR A C 1
ATOM 822 O O . TYR A 1 103 ? -0.138 14.203 24.469 1 97.5 103 TYR A O 1
ATOM 830 N N . HIS A 1 104 ? 2.029 13.516 24.078 1 96.44 104 HIS A N 1
ATOM 831 C CA . HIS A 1 104 ? 1.8 12.227 24.719 1 96.44 104 HIS A CA 1
ATOM 832 C C . HIS A 1 104 ? 1.455 12.398 26.188 1 96.44 104 HIS A C 1
ATOM 834 O O . HIS A 1 104 ? 0.705 11.602 26.75 1 96.44 104 HIS A O 1
ATOM 840 N N . GLU A 1 105 ? 1.973 13.406 26.859 1 96.75 105 GLU A N 1
ATOM 841 C CA . GLU A 1 105 ? 1.663 13.703 28.25 1 96.75 105 GLU A CA 1
ATOM 842 C C . GLU A 1 105 ? 0.246 14.25 28.406 1 96.75 105 GLU A C 1
ATOM 844 O O . GLU A 1 105 ? -0.505 13.805 29.281 1 96.75 105 GLU A O 1
ATOM 849 N N . LYS A 1 106 ? -0.108 15.148 27.562 1 96.81 106 LYS A N 1
ATOM 850 C CA . LYS A 1 106 ? -1.416 15.797 27.625 1 96.81 106 LYS A CA 1
ATOM 851 C C . LYS A 1 106 ? -2.541 14.773 27.484 1 96.81 106 LYS A C 1
ATOM 853 O O . LYS A 1 106 ? -3.553 14.867 28.188 1 96.81 106 LYS A O 1
ATOM 858 N N . TYR A 1 107 ? -2.371 13.797 26.656 1 96.94 107 TYR A N 1
ATOM 859 C CA . TYR A 1 107 ? -3.461 12.875 26.359 1 96.94 107 TYR A CA 1
ATOM 860 C C . TYR A 1 107 ? -3.205 11.508 26.984 1 96.94 107 TYR A C 1
ATOM 862 O O . TYR A 1 107 ? -3.924 10.547 26.703 1 96.94 107 TYR A O 1
ATOM 870 N N . ARG A 1 108 ? -2.168 11.336 27.781 1 96.81 108 ARG A N 1
ATOM 871 C CA . ARG A 1 108 ? -1.842 10.133 28.531 1 96.81 108 ARG A CA 1
ATOM 872 C C . ARG A 1 108 ? -1.67 8.938 27.594 1 96.81 108 ARG A C 1
ATOM 874 O O . ARG A 1 108 ? -2.275 7.883 27.812 1 96.81 108 ARG A O 1
ATOM 881 N N . LEU A 1 109 ? -0.795 9.25 26.562 1 96.31 109 LEU A N 1
ATOM 882 C CA . LEU A 1 109 ? -0.559 8.234 25.547 1 96.31 109 LEU A CA 1
ATOM 883 C C . LEU A 1 109 ? 0.885 7.742 25.578 1 96.31 109 LEU A C 1
ATOM 885 O O . LEU A 1 109 ? 1.754 8.414 26.156 1 96.31 109 LEU A O 1
ATOM 889 N N . ASP A 1 110 ? 1.074 6.5 25.078 1 96.06 110 ASP A N 1
ATOM 890 C CA . ASP A 1 110 ? 2.426 5.992 24.859 1 96.06 110 ASP A CA 1
ATOM 891 C C . ASP A 1 110 ? 3.129 6.762 23.734 1 96.06 110 ASP A C 1
ATOM 893 O O . ASP A 1 110 ? 2.73 6.68 22.578 1 96.06 110 ASP A O 1
ATOM 897 N N . GLY A 1 111 ? 4.18 7.496 24.047 1 93.12 111 GLY A N 1
ATOM 898 C CA . GLY A 1 111 ? 4.883 8.344 23.094 1 93.12 111 GLY A CA 1
ATOM 899 C C . GLY A 1 111 ? 5.516 7.57 21.953 1 93.12 111 GLY A C 1
ATOM 900 O O . GLY A 1 111 ? 5.84 8.141 20.922 1 93.12 111 GLY A O 1
ATOM 901 N N . SER A 1 112 ? 5.676 6.242 22.156 1 95.06 112 SER A N 1
ATOM 902 C CA . SER A 1 112 ? 6.246 5.414 21.094 1 95.06 112 SER A CA 1
ATOM 903 C C . SER A 1 112 ? 5.184 4.984 20.094 1 95.06 112 SER A C 1
ATOM 905 O O . SER A 1 112 ? 5.508 4.512 19 1 95.06 112 SER A O 1
ATOM 907 N N . GLU A 1 113 ? 3.932 5.234 20.344 1 97.38 113 GLU A N 1
ATOM 908 C CA . GLU A 1 113 ? 2.848 4.723 19.516 1 97.38 113 GLU A CA 1
ATOM 909 C C . GLU A 1 113 ? 2.107 5.859 18.812 1 97.38 113 GLU A C 1
ATOM 911 O O . GLU A 1 113 ? 1.385 5.629 17.844 1 97.38 113 GLU A O 1
ATOM 916 N N . TYR A 1 114 ? 2.232 7.027 19.359 1 98.12 114 TYR A N 1
ATOM 917 C CA . TYR A 1 114 ? 1.555 8.203 18.812 1 98.12 114 TYR A CA 1
ATOM 918 C C . TYR A 1 114 ? 2.553 9.305 18.5 1 98.12 114 TYR A C 1
ATOM 920 O O . TYR A 1 114 ? 3.445 9.602 19.297 1 98.12 114 TYR A O 1
ATOM 928 N N . ALA A 1 115 ? 2.441 9.812 17.312 1 97.38 115 ALA A N 1
ATOM 929 C CA . ALA A 1 115 ? 3.312 10.922 16.938 1 97.38 115 ALA A CA 1
ATOM 930 C C . ALA A 1 115 ? 2.506 12.078 16.344 1 97.38 115 ALA A C 1
ATOM 932 O O . ALA A 1 115 ? 2.086 12.016 15.188 1 97.38 115 ALA A O 1
ATOM 933 N N . ALA A 1 116 ? 2.318 13.102 17.188 1 98.19 116 ALA A N 1
ATOM 934 C CA . ALA A 1 116 ? 1.689 14.32 16.688 1 98.19 116 ALA A CA 1
ATOM 935 C C . ALA A 1 116 ? 2.682 15.164 15.891 1 98.19 116 ALA A C 1
ATOM 937 O O . ALA A 1 116 ? 3.162 16.188 16.375 1 98.19 116 ALA A O 1
ATOM 938 N N . PHE A 1 117 ? 2.986 14.805 14.703 1 98.38 117 PHE A N 1
ATOM 939 C CA . PHE A 1 117 ? 3.816 15.492 13.719 1 98.38 117 PHE A CA 1
ATOM 940 C C . PHE A 1 117 ? 3.117 15.547 12.367 1 98.38 117 PHE A C 1
ATOM 942 O O . PHE A 1 117 ? 2.441 14.594 11.977 1 98.38 117 PHE A O 1
ATOM 949 N N . GLY A 1 118 ? 3.238 16.609 11.734 1 98.75 118 GLY A N 1
ATOM 950 C CA . GLY A 1 118 ? 2.529 16.844 10.484 1 98.75 118 GLY A CA 1
ATOM 951 C C . GLY A 1 118 ? 2.756 15.742 9.461 1 98.75 118 GLY A C 1
ATOM 952 O O . GLY A 1 118 ? 3.848 15.172 9.383 1 98.75 118 GLY A O 1
ATOM 953 N N . GLY A 1 119 ? 1.608 15.562 8.625 1 98.88 119 GLY A N 1
ATOM 954 C CA . GLY A 1 119 ? 1.747 14.648 7.504 1 98.88 119 GLY A CA 1
ATOM 955 C C . GLY A 1 119 ? 0.55 13.727 7.336 1 98.88 119 GLY A C 1
ATOM 956 O O . GLY A 1 119 ? 0.42 13.055 6.312 1 98.88 119 GLY A O 1
ATOM 957 N N . CYS A 1 120 ? -0.286 13.672 8.234 1 98.94 120 CYS A N 1
ATOM 958 C CA . CYS A 1 120 ? -1.492 12.852 8.156 1 98.94 120 CYS A CA 1
ATOM 959 C C . CYS A 1 120 ? -2.744 13.719 8.242 1 98.94 120 CYS A C 1
ATOM 961 O O . CYS A 1 120 ? -2.918 14.469 9.203 1 98.94 120 CYS A O 1
ATOM 963 N N . PHE A 1 121 ? -3.6 13.68 7.254 1 98.94 121 PHE A N 1
ATOM 964 C CA . PHE A 1 121 ? -4.777 14.523 7.098 1 98.94 121 PHE A CA 1
ATOM 965 C C . PHE A 1 121 ? -6.039 13.68 6.965 1 98.94 121 PHE A C 1
ATOM 967 O O . PHE A 1 121 ? -6.062 12.703 6.211 1 98.94 121 PHE A O 1
ATOM 974 N N . PRO A 1 122 ? -7.082 14.016 7.727 1 98.88 122 PRO A N 1
ATOM 975 C CA . PRO A 1 122 ? -8.305 13.211 7.695 1 98.88 122 PRO A CA 1
ATOM 976 C C . PRO A 1 122 ? -9.039 13.305 6.359 1 98.88 122 PRO A C 1
ATOM 978 O O . PRO A 1 122 ? -9.062 14.375 5.738 1 98.88 122 PRO A O 1
ATOM 981 N N . ILE A 1 123 ? -9.531 12.211 5.918 1 98.88 123 ILE A N 1
ATOM 982 C CA . ILE A 1 123 ? -10.516 12.18 4.84 1 98.88 123 ILE A CA 1
ATOM 983 C C . ILE A 1 123 ? -11.914 12.383 5.41 1 98.88 123 ILE A C 1
ATOM 985 O O . ILE A 1 123 ? -12.523 11.453 5.938 1 98.88 123 ILE A O 1
ATOM 989 N N . GLN A 1 124 ? -12.406 13.578 5.254 1 98.38 124 GLN A N 1
ATOM 990 C CA . GLN A 1 124 ? -13.727 13.953 5.762 1 98.38 124 GLN A CA 1
ATOM 991 C C . GLN A 1 124 ? -14.766 13.961 4.645 1 98.38 124 GLN A C 1
ATOM 993 O O . GLN A 1 124 ? -14.562 14.602 3.611 1 98.38 124 GLN A O 1
ATOM 998 N N . ILE A 1 125 ? -15.836 13.219 4.852 1 98.56 125 ILE A N 1
ATOM 999 C CA . ILE A 1 125 ? -16.969 13.266 3.938 1 98.56 125 ILE A CA 1
ATOM 1000 C C . ILE A 1 125 ? -17.984 14.289 4.434 1 98.56 125 ILE A C 1
ATOM 1002 O O . ILE A 1 125 ? -18.359 14.289 5.613 1 98.56 125 ILE A O 1
ATOM 1006 N N . LYS A 1 126 ?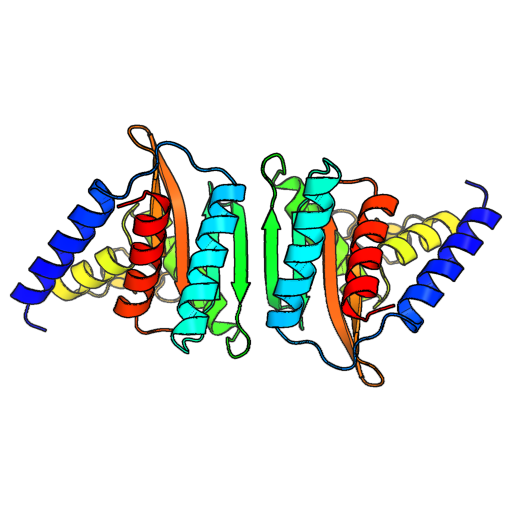 -18.422 15.094 3.541 1 97.62 126 LYS A N 1
ATOM 1007 C CA . LYS A 1 126 ? -19.391 16.125 3.895 1 97.62 126 LYS A CA 1
ATOM 1008 C C . LYS A 1 126 ? -20.609 15.508 4.574 1 97.62 126 LYS A C 1
ATOM 1010 O O . LYS A 1 126 ? -21.172 14.523 4.086 1 97.62 126 LYS A O 1
ATOM 1015 N N . ASN A 1 127 ? -20.969 16.031 5.727 1 96.81 127 ASN A N 1
ATOM 1016 C CA . ASN A 1 127 ? -22.156 15.703 6.5 1 96.81 127 ASN A CA 1
ATOM 1017 C C . ASN A 1 127 ? -22.109 14.273 7.043 1 96.81 127 ASN A C 1
ATOM 1019 O O . ASN A 1 127 ? -23.141 13.719 7.434 1 96.81 127 ASN A O 1
ATOM 1023 N N . VAL A 1 128 ? -21.031 13.641 7.027 1 97.25 128 VAL A N 1
ATOM 1024 C CA . VAL A 1 128 ? -20.922 12.273 7.535 1 97.25 128 VAL A CA 1
ATOM 1025 C C . VAL A 1 128 ? -19.844 12.219 8.609 1 97.25 128 VAL A C 1
ATOM 1027 O O . VAL A 1 128 ? -20.109 11.859 9.758 1 97.25 128 VAL A O 1
ATOM 1030 N N . GLY A 1 129 ? -18.594 12.641 8.32 1 97.56 129 GLY A N 1
ATOM 1031 C CA . GLY A 1 129 ? -17.5 12.57 9.273 1 97.56 129 GLY A CA 1
ATOM 1032 C C . GLY A 1 129 ? -16.219 12.047 8.656 1 97.56 129 GLY A C 1
ATOM 1033 O O . GLY A 1 129 ? -16.094 11.961 7.434 1 97.56 129 GLY A O 1
ATOM 1034 N N . VAL A 1 130 ? -15.227 11.773 9.477 1 98.38 130 VAL A N 1
ATOM 1035 C CA . VAL A 1 130 ? -13.93 11.281 9.039 1 98.38 130 VAL A CA 1
ATOM 1036 C C . VAL A 1 130 ? -14.016 9.773 8.773 1 98.38 130 VAL A C 1
ATOM 1038 O O . VAL A 1 130 ? -14.445 9.008 9.641 1 98.38 130 VAL A O 1
ATOM 1041 N N . ILE A 1 131 ? -13.625 9.352 7.555 1 98.38 131 ILE A N 1
ATOM 1042 C CA . ILE A 1 131 ? -13.758 7.938 7.215 1 98.38 131 ILE A CA 1
ATOM 1043 C C . ILE A 1 131 ? -12.375 7.324 6.988 1 98.38 131 ILE A C 1
ATOM 1045 O O . ILE A 1 131 ? -12.266 6.137 6.672 1 98.38 131 ILE A O 1
ATOM 1049 N N . GLY A 1 132 ? -11.32 8.156 7.078 1 98.44 132 GLY A N 1
ATOM 1050 C CA . GLY A 1 132 ? -9.961 7.715 6.805 1 98.44 132 GLY A CA 1
ATOM 1051 C C . GLY A 1 132 ? -8.945 8.836 6.848 1 98.44 132 GLY A C 1
ATOM 1052 O O . GLY A 1 132 ? -9.18 9.867 7.488 1 98.44 132 GLY A O 1
ATOM 1053 N N . MET A 1 133 ? -7.758 8.578 6.262 1 98.81 133 MET A N 1
ATOM 1054 C CA . MET A 1 133 ? -6.699 9.586 6.32 1 98.81 133 MET A CA 1
ATOM 1055 C C . MET A 1 133 ? -5.672 9.359 5.223 1 98.81 133 MET A C 1
ATOM 1057 O O . MET A 1 133 ? -5.547 8.25 4.695 1 98.81 133 MET A O 1
ATOM 1061 N N . ILE A 1 134 ? -5.074 10.375 4.816 1 98.94 134 ILE A N 1
ATOM 1062 C CA . ILE A 1 134 ? -3.955 10.422 3.881 1 98.94 134 ILE A CA 1
ATOM 1063 C C . ILE A 1 134 ? -2.67 10.781 4.629 1 98.94 134 ILE A C 1
ATOM 1065 O O . ILE A 1 134 ? -2.617 11.781 5.34 1 98.94 134 ILE A O 1
ATOM 1069 N N . THR A 1 135 ? -1.654 9.945 4.488 1 98.94 135 THR A N 1
ATOM 1070 C CA . THR A 1 135 ? -0.449 10.148 5.285 1 98.94 135 THR A CA 1
ATOM 1071 C C . THR A 1 135 ? 0.789 10.18 4.395 1 98.94 135 THR A C 1
ATOM 1073 O O . THR A 1 135 ? 0.935 9.352 3.496 1 98.94 135 THR A O 1
ATOM 1076 N N . VAL A 1 136 ? 1.589 11.141 4.613 1 98.94 136 VAL A N 1
ATOM 1077 C CA . VAL A 1 136 ? 2.914 11.234 4.008 1 98.94 136 VAL A CA 1
ATOM 1078 C C . VAL A 1 136 ? 3.979 11.266 5.105 1 98.94 136 VAL A C 1
ATOM 1080 O O . VAL A 1 136 ? 3.797 11.906 6.141 1 98.94 136 VAL A O 1
ATOM 1083 N N . SER A 1 137 ? 5.074 10.57 4.863 1 98.81 137 SER A N 1
ATOM 1084 C CA . SER A 1 137 ? 6.242 10.586 5.738 1 98.81 137 SER A CA 1
ATOM 1085 C C . SER A 1 137 ? 7.535 10.688 4.934 1 98.81 137 SER A C 1
ATOM 1087 O O . SER A 1 137 ? 7.66 10.078 3.871 1 98.81 137 SER A O 1
ATOM 1089 N N . GLY A 1 138 ? 8.531 11.43 5.465 1 98.44 138 GLY A N 1
ATOM 1090 C CA . GLY A 1 138 ? 9.852 11.5 4.844 1 98.44 138 GLY A CA 1
ATOM 1091 C C . GLY A 1 138 ? 10.398 12.906 4.766 1 98.44 138 GLY A C 1
ATOM 1092 O O . GLY A 1 138 ? 11.562 13.109 4.41 1 98.44 138 GLY A O 1
ATOM 1093 N N . LEU A 1 139 ? 9.578 13.898 5.078 1 98.56 139 LEU A N 1
ATOM 1094 C CA . LEU A 1 139 ? 9.93 15.312 5.043 1 98.56 139 LEU A CA 1
ATOM 1095 C C . LEU A 1 139 ? 9.656 15.977 6.387 1 98.56 139 LEU A C 1
ATOM 1097 O O . LEU A 1 139 ? 9.086 15.352 7.285 1 98.56 139 LEU A O 1
ATOM 1101 N N . PRO A 1 140 ? 10.125 17.219 6.598 1 98.31 140 PRO A N 1
ATOM 1102 C CA . PRO A 1 140 ? 9.656 17.922 7.789 1 98.31 140 PRO A CA 1
ATOM 1103 C C . PRO A 1 140 ? 8.133 17.953 7.902 1 98.31 140 PRO A C 1
ATOM 1105 O O . PRO A 1 140 ? 7.438 18.016 6.887 1 98.31 140 PRO A O 1
ATOM 1108 N N . PRO A 1 141 ? 7.676 17.891 9.125 1 98.25 141 PRO A N 1
ATOM 1109 C CA . PRO A 1 141 ? 6.242 17.719 9.359 1 98.25 141 PRO A CA 1
ATOM 1110 C C . PRO A 1 141 ? 5.395 18.703 8.555 1 98.25 141 PRO A C 1
ATOM 1112 O O . PRO A 1 141 ? 4.387 18.312 7.957 1 98.25 141 PRO A O 1
ATOM 1115 N N . GLU A 1 142 ? 5.789 19.984 8.547 1 98.06 142 GLU A N 1
ATOM 1116 C CA . GLU A 1 142 ? 5.035 21 7.82 1 98.06 142 GLU A CA 1
ATOM 1117 C C . GLU A 1 142 ? 5.023 20.719 6.32 1 98.06 142 GLU A C 1
ATOM 1119 O O . GLU A 1 142 ? 4.016 20.938 5.648 1 98.06 142 GLU A O 1
ATOM 1124 N N . VAL A 1 143 ? 6.129 20.219 5.762 1 98.75 143 VAL A N 1
ATOM 1125 C CA . VAL A 1 143 ? 6.254 19.938 4.332 1 98.75 143 VAL A CA 1
ATOM 1126 C C . VAL A 1 143 ? 5.445 18.703 3.971 1 98.75 143 VAL A C 1
ATOM 1128 O O . VAL A 1 143 ? 4.777 18.672 2.936 1 98.75 143 VAL A O 1
ATOM 1131 N N . ASP A 1 144 ? 5.496 17.656 4.844 1 98.88 144 ASP A N 1
ATOM 1132 C CA . ASP A 1 144 ? 4.621 16.5 4.676 1 98.88 144 ASP A CA 1
ATOM 1133 C C . ASP A 1 144 ? 3.158 16.922 4.598 1 98.88 144 ASP A C 1
ATOM 1135 O O . ASP A 1 144 ? 2.424 16.484 3.713 1 98.88 144 ASP A O 1
ATOM 1139 N N . HIS A 1 145 ? 2.775 17.781 5.527 1 98.88 145 HIS A N 1
ATOM 1140 C CA . HIS A 1 145 ? 1.399 18.25 5.598 1 98.88 145 HIS A CA 1
ATOM 1141 C C . HIS A 1 145 ? 1.019 19.016 4.332 1 98.88 145 HIS A C 1
ATOM 1143 O O . HIS A 1 145 ? -0.04 18.781 3.75 1 98.88 145 HIS A O 1
ATOM 1149 N N . GLU A 1 146 ? 1.888 19.875 3.92 1 98.69 146 GLU A N 1
ATOM 1150 C CA . GLU A 1 146 ? 1.611 20.703 2.75 1 98.69 146 GLU A CA 1
ATOM 1151 C C . GLU A 1 146 ? 1.445 19.859 1.495 1 98.69 146 GLU A C 1
ATOM 1153 O O . GLU A 1 146 ? 0.613 20.156 0.638 1 98.69 146 GLU A O 1
ATOM 1158 N N . LEU A 1 147 ? 2.268 18.828 1.383 1 98.81 147 LEU A N 1
ATOM 1159 C CA . LEU A 1 147 ? 2.168 17.953 0.23 1 98.81 147 LEU A CA 1
ATOM 1160 C C . LEU A 1 147 ? 0.809 17.25 0.189 1 98.81 147 LEU A C 1
ATOM 1162 O O . LEU A 1 147 ? 0.207 17.125 -0.878 1 98.81 147 LEU A O 1
ATOM 1166 N N . VAL A 1 148 ? 0.274 16.844 1.319 1 98.88 148 VAL A N 1
ATOM 1167 C CA . VAL A 1 148 ? -1.047 16.219 1.401 1 98.88 148 VAL A CA 1
ATOM 1168 C C . VAL A 1 148 ? -2.115 17.25 1.014 1 98.88 148 VAL A C 1
ATOM 1170 O O . VAL A 1 148 ? -3.012 16.938 0.222 1 98.88 148 VAL A O 1
ATOM 1173 N N . ILE A 1 149 ? -1.981 18.484 1.556 1 98.88 149 ILE A N 1
ATOM 1174 C CA . ILE A 1 149 ? -2.969 19.516 1.308 1 98.88 149 ILE A CA 1
ATOM 1175 C C . ILE A 1 149 ? -3.014 19.844 -0.184 1 98.88 149 ILE A C 1
ATOM 1177 O O . ILE A 1 149 ? -4.094 19.969 -0.765 1 98.88 149 ILE A O 1
ATOM 1181 N N . ARG A 1 150 ? -1.85 19.969 -0.807 1 98.62 150 ARG A N 1
ATOM 1182 C CA . ARG A 1 150 ? -1.789 20.25 -2.238 1 98.62 150 ARG A CA 1
ATOM 1183 C C . ARG A 1 150 ? -2.508 19.156 -3.033 1 98.62 150 ARG A C 1
ATOM 1185 O O . ARG A 1 150 ? -3.227 19.453 -3.99 1 98.62 150 ARG A O 1
ATOM 1192 N N . ALA A 1 151 ? -2.311 17.938 -2.658 1 98.75 151 ALA A N 1
ATOM 1193 C CA . ALA A 1 151 ? -2.943 16.828 -3.354 1 98.75 151 ALA A CA 1
ATOM 1194 C C . ALA A 1 151 ? -4.461 16.875 -3.197 1 98.75 151 ALA A C 1
ATOM 1196 O O . ALA A 1 151 ? -5.199 16.672 -4.164 1 98.75 151 ALA A O 1
ATOM 1197 N N . VAL A 1 152 ? -4.895 17.125 -1.998 1 98.88 152 VAL A N 1
ATOM 1198 C CA . VAL A 1 152 ? -6.328 17.156 -1.729 1 98.88 152 VAL A CA 1
ATOM 1199 C C . VAL A 1 152 ? -6.969 18.312 -2.482 1 98.88 152 VAL A C 1
ATOM 1201 O O . VAL A 1 152 ? -8.031 18.156 -3.088 1 98.88 152 VAL A O 1
ATOM 1204 N N . LYS A 1 153 ? -6.324 19.469 -2.447 1 98.62 153 LYS A N 1
ATOM 1205 C CA . LYS A 1 153 ? -6.836 20.625 -3.191 1 98.62 153 LYS A CA 1
ATOM 1206 C C . LYS A 1 153 ? -6.953 20.297 -4.68 1 98.62 153 LYS A C 1
ATOM 1208 O O . LYS A 1 153 ? -7.965 20.609 -5.309 1 98.62 153 LYS A O 1
ATOM 1213 N N . ASN A 1 154 ? -5.902 19.703 -5.191 1 98.06 154 ASN A N 1
ATOM 1214 C CA . ASN A 1 154 ? -5.93 19.312 -6.598 1 98.06 154 ASN A CA 1
ATOM 1215 C C . ASN A 1 154 ? -7.082 18.344 -6.891 1 98.06 154 ASN A C 1
ATOM 1217 O O . ASN A 1 154 ? -7.762 18.484 -7.906 1 98.06 154 ASN A O 1
ATOM 1221 N N . HIS A 1 155 ? -7.277 17.359 -6.023 1 97.88 155 HIS A N 1
ATOM 1222 C CA . HIS A 1 155 ? -8.305 16.344 -6.199 1 97.88 155 HIS A CA 1
ATOM 1223 C C . HIS A 1 155 ? -9.703 16.969 -6.152 1 97.88 155 HIS A C 1
ATOM 1225 O O . HIS A 1 155 ? -10.609 16.516 -6.855 1 97.88 155 HIS A O 1
ATOM 1231 N N . LEU A 1 156 ? -9.82 17.953 -5.328 1 97.31 156 LEU A N 1
ATOM 1232 C CA . LEU A 1 156 ? -11.109 18.594 -5.129 1 97.31 156 LEU A CA 1
ATOM 1233 C C . LEU A 1 156 ? -11.281 19.766 -6.082 1 97.31 156 LEU A C 1
ATOM 1235 O O . LEU A 1 156 ? -12.305 20.469 -6.047 1 97.31 156 LEU A O 1
ATOM 1239 N N . ASN A 1 157 ? -10.305 20 -6.977 1 92.25 157 ASN A N 1
ATOM 1240 C CA . ASN A 1 157 ? -10.297 21.094 -7.934 1 92.25 157 ASN A CA 1
ATOM 1241 C C . ASN A 1 157 ? -10.375 22.453 -7.234 1 92.25 157 ASN A C 1
ATOM 1243 O O . ASN A 1 157 ? -11.195 23.297 -7.594 1 92.25 157 ASN A O 1
ATOM 1247 N N . GLN A 1 158 ? -9.703 22.641 -6.242 1 86.81 158 GLN A N 1
ATOM 1248 C CA . GLN A 1 158 ? -9.602 23.875 -5.469 1 86.81 158 GLN A CA 1
ATOM 1249 C C . GLN A 1 158 ? -8.219 24.5 -5.598 1 86.81 158 GLN A C 1
ATOM 1251 O O . GLN A 1 158 ? -7.234 23.781 -5.824 1 86.81 158 GLN A O 1
ATOM 1256 N N . MET B 1 1 ? -8.672 -32.375 -11.93 1 68.12 1 MET B N 1
ATOM 1257 C CA . MET B 1 1 ? -7.594 -32.344 -12.914 1 68.12 1 MET B CA 1
ATOM 1258 C C . MET B 1 1 ? -6.707 -33.562 -12.805 1 68.12 1 MET B C 1
ATOM 1260 O O . MET B 1 1 ? -6.484 -34.094 -11.711 1 68.12 1 MET B O 1
ATOM 1264 N N . SER B 1 2 ? -6.352 -33.969 -14.008 1 84.44 2 SER B N 1
ATOM 1265 C CA . SER B 1 2 ? -5.531 -35.156 -13.938 1 84.44 2 SER B CA 1
ATOM 1266 C C . SER B 1 2 ? -4.164 -34.875 -13.328 1 84.44 2 SER B C 1
ATOM 1268 O O . SER B 1 2 ? -3.691 -33.719 -13.375 1 84.44 2 SER B O 1
ATOM 1270 N N . THR B 1 3 ? -3.68 -35.875 -12.664 1 87.25 3 THR B N 1
ATOM 1271 C CA . THR B 1 3 ? -2.355 -35.719 -12.07 1 87.25 3 THR B CA 1
ATOM 1272 C C . THR B 1 3 ? -1.326 -35.344 -13.125 1 87.25 3 THR B C 1
ATOM 1274 O O . THR B 1 3 ? -0.384 -34.594 -12.844 1 87.25 3 THR B O 1
ATOM 1277 N N . SER B 1 4 ? -1.517 -35.844 -14.25 1 87.44 4 SER B N 1
ATOM 1278 C CA . SER B 1 4 ? -0.608 -35.5 -15.344 1 87.44 4 SER B CA 1
ATOM 1279 C C . SER B 1 4 ? -0.689 -34.031 -15.703 1 87.44 4 SER B C 1
ATOM 1281 O O . SER B 1 4 ? 0.333 -33.406 -15.969 1 87.44 4 SER B O 1
ATOM 1283 N N . ASN B 1 5 ? -1.856 -33.531 -15.695 1 92.75 5 ASN B N 1
ATOM 1284 C CA . ASN B 1 5 ? -2.055 -32.125 -15.969 1 92.75 5 ASN B CA 1
ATOM 1285 C C . ASN B 1 5 ? -1.438 -31.234 -14.875 1 92.75 5 ASN B C 1
ATOM 1287 O O . ASN B 1 5 ? -0.784 -30.234 -15.172 1 92.75 5 ASN B O 1
ATOM 1291 N N . LEU B 1 6 ? -1.623 -31.719 -13.68 1 96.06 6 LEU B N 1
ATOM 1292 C CA . LEU B 1 6 ? -1.071 -30.984 -12.547 1 96.06 6 LEU B CA 1
ATOM 1293 C C . LEU B 1 6 ? 0.452 -30.953 -12.609 1 96.06 6 LEU B C 1
ATOM 1295 O O . LEU B 1 6 ? 1.071 -29.938 -12.305 1 96.06 6 LEU B O 1
ATOM 1299 N N . SER B 1 7 ? 1.023 -32.094 -12.992 1 96.25 7 SER B N 1
ATOM 1300 C CA . SER B 1 7 ? 2.477 -32.188 -13.094 1 96.25 7 SER B CA 1
ATOM 1301 C C . SER B 1 7 ? 3.01 -31.219 -14.156 1 96.25 7 SER B C 1
ATOM 1303 O O . SER B 1 7 ? 4.078 -30.625 -13.992 1 96.25 7 SER B O 1
ATOM 1305 N N . GLU B 1 8 ? 2.289 -31.125 -15.203 1 97.25 8 GLU B N 1
ATOM 1306 C CA . GLU B 1 8 ? 2.684 -30.219 -16.266 1 97.25 8 GLU B CA 1
ATOM 1307 C C . GLU B 1 8 ? 2.617 -28.766 -15.797 1 97.25 8 GLU B C 1
ATOM 1309 O O . GLU B 1 8 ? 3.502 -27.969 -16.109 1 97.25 8 GLU B O 1
ATOM 1314 N N . ILE B 1 9 ? 1.557 -28.438 -15.094 1 97.88 9 ILE B N 1
ATOM 1315 C CA . ILE B 1 9 ? 1.392 -27.094 -14.547 1 97.88 9 ILE B CA 1
ATOM 1316 C C . ILE B 1 9 ? 2.531 -26.797 -13.578 1 97.88 9 ILE B C 1
ATOM 1318 O O . ILE B 1 9 ? 3.113 -25.703 -13.625 1 97.88 9 ILE B O 1
ATOM 1322 N N . SER B 1 10 ? 2.826 -27.781 -12.742 1 98.25 10 SER B N 1
ATOM 1323 C CA . SER B 1 10 ? 3.924 -27.641 -11.789 1 98.25 10 SER B CA 1
ATOM 1324 C C . SER B 1 10 ? 5.234 -27.312 -12.5 1 98.25 10 SER B C 1
ATOM 1326 O O . SER B 1 10 ? 5.953 -26.406 -12.094 1 98.25 10 SER B O 1
ATOM 1328 N N . LYS B 1 11 ? 5.492 -28.062 -13.531 1 98.31 11 LYS B N 1
ATOM 1329 C CA . LYS B 1 11 ? 6.715 -27.859 -14.305 1 98.31 11 LYS B CA 1
ATOM 1330 C C . LYS B 1 11 ? 6.734 -26.469 -14.93 1 98.31 11 LYS B C 1
ATOM 1332 O O . LYS B 1 11 ? 7.777 -25.812 -14.961 1 98.31 11 LYS B O 1
ATOM 1337 N N . GLN B 1 12 ? 5.629 -26.062 -15.461 1 98.25 12 GLN B N 1
ATOM 1338 C CA . GLN B 1 12 ? 5.527 -24.734 -16.078 1 98.25 12 GLN B CA 1
ATOM 1339 C C . GLN B 1 12 ? 5.809 -23.641 -15.062 1 98.25 12 GLN B C 1
ATOM 1341 O O . GLN B 1 12 ? 6.496 -22.656 -15.383 1 98.25 12 GLN B O 1
ATOM 1346 N N . ILE B 1 13 ? 5.27 -23.719 -13.883 1 98.69 13 ILE B N 1
ATOM 1347 C CA . ILE B 1 13 ? 5.473 -22.719 -12.844 1 98.69 13 ILE B CA 1
ATOM 1348 C C . ILE B 1 13 ? 6.953 -22.641 -12.484 1 98.69 13 ILE B C 1
ATOM 1350 O O . ILE B 1 13 ? 7.496 -21.547 -12.305 1 98.69 13 ILE B O 1
ATOM 1354 N N . LEU B 1 14 ? 7.59 -23.844 -12.414 1 98.38 14 LEU B N 1
ATOM 1355 C CA . LEU B 1 14 ? 9.016 -23.859 -12.094 1 98.38 14 LEU B CA 1
ATOM 1356 C C . LEU B 1 14 ? 9.82 -23.156 -13.188 1 98.38 14 LEU B C 1
ATOM 1358 O O . LEU B 1 14 ? 10.781 -22.453 -12.891 1 98.38 14 LEU B O 1
ATOM 1362 N N . ILE B 1 15 ? 9.484 -23.391 -14.422 1 98.38 15 ILE B N 1
ATOM 1363 C CA . ILE B 1 15 ? 10.156 -22.734 -15.531 1 98.38 15 ILE B CA 1
ATOM 1364 C C . ILE B 1 15 ? 9.984 -21.219 -15.406 1 98.38 15 ILE B C 1
ATOM 1366 O O . ILE B 1 15 ? 10.93 -20.453 -15.625 1 98.38 15 ILE B O 1
ATOM 1370 N N . GLU B 1 16 ? 8.781 -20.75 -15.055 1 98.44 16 GLU B N 1
ATOM 1371 C CA . GLU B 1 16 ? 8.531 -19.328 -14.844 1 98.44 16 GLU B CA 1
ATOM 1372 C C . GLU B 1 16 ? 9.453 -18.766 -13.766 1 98.44 16 GLU B C 1
ATOM 1374 O O . GLU B 1 16 ? 10.062 -17.703 -13.953 1 98.44 16 GLU B O 1
ATOM 1379 N N . GLU B 1 17 ? 9.539 -19.469 -12.641 1 98.44 17 GLU B N 1
ATOM 1380 C CA . GLU B 1 17 ? 10.391 -19 -11.539 1 98.44 17 GLU B CA 1
ATOM 1381 C C . GLU B 1 17 ? 11.852 -18.938 -11.969 1 98.44 17 GLU B C 1
ATOM 1383 O O . GLU B 1 17 ? 12.594 -18.047 -11.539 1 98.44 17 GLU B O 1
ATOM 1388 N N . GLU B 1 18 ? 12.281 -19.812 -12.797 1 97.19 18 GLU B N 1
ATOM 1389 C CA . GLU B 1 18 ? 13.672 -19.891 -13.242 1 97.19 18 GLU B CA 1
ATOM 1390 C C . GLU B 1 18 ? 13.977 -18.828 -14.289 1 97.19 18 GLU B C 1
ATOM 1392 O O . GLU B 1 18 ? 15.094 -18.312 -14.352 1 97.19 18 GLU B O 1
ATOM 1397 N N . THR B 1 19 ? 12.992 -18.484 -15.078 1 97.81 19 THR B N 1
ATOM 1398 C CA . THR B 1 19 ? 13.258 -17.609 -16.219 1 97.81 19 THR B CA 1
ATOM 1399 C C . THR B 1 19 ? 12.883 -16.172 -15.883 1 97.81 19 THR B C 1
ATOM 1401 O O . THR B 1 19 ? 13.469 -15.227 -16.422 1 97.81 19 THR B O 1
ATOM 1404 N N . LEU B 1 20 ? 11.898 -15.945 -15.016 1 98.44 20 LEU B N 1
ATOM 1405 C CA . LEU B 1 20 ? 11.422 -14.609 -14.695 1 98.44 20 LEU B CA 1
ATOM 1406 C C . LEU B 1 20 ? 12.117 -14.062 -13.461 1 98.44 20 LEU B C 1
ATOM 1408 O O . LEU B 1 20 ? 11.492 -13.867 -12.422 1 98.44 20 LEU B O 1
ATOM 1412 N N . GLN B 1 21 ? 13.414 -13.805 -13.672 1 98.31 21 GLN B N 1
ATOM 1413 C CA . GLN B 1 21 ? 14.258 -13.258 -12.617 1 98.31 21 GLN B CA 1
ATOM 1414 C C . GLN B 1 21 ? 14.695 -11.836 -12.953 1 98.31 21 GLN B C 1
ATOM 1416 O O . GLN B 1 21 ? 14.852 -11.484 -14.125 1 98.31 21 GLN B O 1
ATOM 1421 N N . PHE B 1 22 ? 14.891 -11.047 -11.906 1 98.5 22 PHE B N 1
ATOM 1422 C CA . PHE B 1 22 ? 15.281 -9.648 -12.07 1 98.5 22 PHE B CA 1
ATOM 1423 C C . PHE B 1 22 ? 16.781 -9.484 -11.898 1 98.5 22 PHE B C 1
ATOM 1425 O O . PHE B 1 22 ? 17.422 -10.234 -11.156 1 98.5 22 PHE B O 1
ATOM 1432 N N . SER B 1 23 ? 17.375 -8.484 -12.594 1 98.06 23 SER B N 1
ATOM 1433 C CA . SER B 1 23 ? 18.766 -8.102 -12.344 1 98.06 23 SER B CA 1
ATOM 1434 C C . SER B 1 23 ? 18.859 -7.051 -11.25 1 98.06 23 SER B C 1
ATOM 1436 O O . SER B 1 23 ? 19.906 -6.922 -10.594 1 98.06 23 SER B O 1
ATOM 1438 N N . SER B 1 24 ? 17.875 -6.289 -11.18 1 97.75 24 SER B N 1
ATOM 1439 C CA . SER B 1 24 ? 17.688 -5.281 -10.141 1 97.75 24 SER B CA 1
ATOM 1440 C C . SER B 1 24 ? 16.219 -5.062 -9.828 1 97.75 24 SER B C 1
ATOM 1442 O O . SER B 1 24 ? 15.344 -5.445 -10.617 1 97.75 24 SER B O 1
ATOM 1444 N N . PHE B 1 25 ? 15.945 -4.508 -8.695 1 98.19 25 PHE B N 1
ATOM 1445 C CA . PHE B 1 25 ? 14.562 -4.246 -8.305 1 98.19 25 PHE B CA 1
ATOM 1446 C C . PHE B 1 25 ? 14.477 -3.062 -7.352 1 98.19 25 PHE B C 1
ATOM 1448 O O . PHE B 1 25 ? 14.883 -3.164 -6.191 1 98.19 25 PHE B O 1
ATOM 1455 N N . THR B 1 26 ? 13.977 -1.942 -7.824 1 98 26 THR B N 1
ATOM 1456 C CA . THR B 1 26 ? 13.812 -0.74 -7.016 1 98 26 THR B CA 1
ATOM 1457 C C . THR B 1 26 ? 12.359 -0.574 -6.578 1 98 26 THR B C 1
ATOM 1459 O O . THR B 1 26 ? 11.477 -1.309 -7.039 1 98 26 THR B O 1
ATOM 1462 N N . ASN B 1 27 ? 12.141 0.38 -5.637 1 98.56 27 ASN B N 1
ATOM 1463 C CA . ASN B 1 27 ? 10.766 0.674 -5.238 1 98.56 27 ASN B CA 1
ATOM 1464 C C . ASN B 1 27 ? 9.945 1.203 -6.41 1 98.56 27 ASN B C 1
ATOM 1466 O O . ASN B 1 27 ? 8.742 0.957 -6.492 1 98.56 27 ASN B O 1
ATOM 1470 N N . GLU B 1 28 ? 10.602 1.931 -7.328 1 98.38 28 GLU B N 1
ATOM 1471 C CA . GLU B 1 28 ? 9.922 2.418 -8.523 1 98.38 28 GLU B CA 1
ATOM 1472 C C . GLU B 1 28 ? 9.531 1.264 -9.445 1 98.38 28 GLU B C 1
ATOM 1474 O O . GLU B 1 28 ? 8.5 1.325 -10.117 1 98.38 28 GLU B O 1
ATOM 1479 N N . ASP B 1 29 ? 10.344 0.173 -9.461 1 98.56 29 ASP B N 1
ATOM 1480 C CA . ASP B 1 29 ? 9.945 -1.027 -10.18 1 98.56 29 ASP B CA 1
ATOM 1481 C C . ASP B 1 29 ? 8.648 -1.602 -9.609 1 98.56 29 ASP B C 1
ATOM 1483 O O . ASP B 1 29 ? 7.77 -2.031 -10.367 1 98.56 29 ASP B O 1
ATOM 1487 N N . ALA B 1 30 ? 8.578 -1.614 -8.281 1 98.81 30 ALA B N 1
ATOM 1488 C CA . ALA B 1 30 ? 7.375 -2.102 -7.617 1 98.81 30 ALA B CA 1
ATOM 1489 C C . ALA B 1 30 ? 6.152 -1.274 -8.016 1 98.81 30 ALA B C 1
ATOM 1491 O O . ALA B 1 30 ? 5.078 -1.824 -8.273 1 98.81 30 ALA B O 1
ATOM 1492 N N . LEU B 1 31 ? 6.332 0.072 -8.047 1 98.75 31 LEU B N 1
ATOM 1493 C CA . LEU B 1 31 ? 5.238 0.958 -8.438 1 98.75 31 LEU B CA 1
ATOM 1494 C C . LEU B 1 31 ? 4.789 0.668 -9.867 1 98.75 31 LEU B C 1
ATOM 1496 O O . LEU B 1 31 ? 3.59 0.545 -10.133 1 98.75 31 LEU B O 1
ATOM 1500 N N . GLN B 1 32 ? 5.762 0.51 -10.719 1 98.44 32 GLN B N 1
ATOM 1501 C CA . GLN B 1 32 ? 5.449 0.254 -12.125 1 98.44 32 GLN B CA 1
ATOM 1502 C C . GLN B 1 32 ? 4.73 -1.082 -12.297 1 98.44 32 GLN B C 1
ATOM 1504 O O . GLN B 1 32 ? 3.734 -1.17 -13.008 1 98.44 32 GLN B O 1
ATOM 1509 N N . LEU B 1 33 ? 5.27 -2.094 -11.656 1 98.69 33 LEU B N 1
ATOM 1510 C CA . LEU B 1 33 ? 4.664 -3.42 -11.719 1 98.69 33 LEU B CA 1
ATOM 1511 C C . LEU B 1 33 ? 3.252 -3.402 -11.148 1 98.69 33 LEU B C 1
ATOM 1513 O O . LEU B 1 33 ? 2.324 -3.941 -11.75 1 98.69 33 LEU B O 1
ATOM 1517 N N . GLY B 1 34 ? 3.117 -2.787 -9.961 1 98.88 34 GLY B N 1
ATOM 1518 C CA . GLY B 1 34 ? 1.812 -2.699 -9.328 1 98.88 34 GLY B CA 1
ATOM 1519 C C . GLY B 1 34 ? 0.779 -1.99 -10.188 1 98.88 34 GLY B C 1
ATOM 1520 O O . GLY B 1 34 ? -0.351 -2.463 -10.32 1 98.88 34 GLY B O 1
ATOM 1521 N N . LEU B 1 35 ? 1.202 -0.864 -10.797 1 98.75 35 LEU B N 1
ATOM 1522 C CA . LEU B 1 35 ? 0.288 -0.096 -11.641 1 98.75 35 LEU B CA 1
ATOM 1523 C C . LEU B 1 35 ? -0.086 -0.878 -12.891 1 98.75 35 LEU B C 1
ATOM 1525 O O . LEU B 1 35 ? -1.228 -0.813 -13.352 1 98.75 35 LEU B O 1
ATOM 1529 N N . TYR B 1 36 ? 0.873 -1.603 -13.469 1 98.81 36 TYR B N 1
ATOM 1530 C CA . TYR B 1 36 ? 0.576 -2.441 -14.625 1 98.81 36 TYR B CA 1
ATOM 1531 C C . TYR B 1 36 ? -0.484 -3.482 -14.289 1 98.81 36 TYR B C 1
ATOM 1533 O O . TYR B 1 36 ? -1.419 -3.701 -15.062 1 98.81 36 TYR B O 1
ATOM 1541 N N . ILE B 1 37 ? -0.354 -4.121 -13.133 1 98.88 37 ILE B N 1
ATOM 1542 C CA . ILE B 1 37 ? -1.297 -5.145 -12.695 1 98.88 37 ILE B CA 1
ATOM 1543 C C . ILE B 1 37 ? -2.684 -4.527 -12.531 1 98.88 37 ILE B C 1
ATOM 1545 O O . ILE B 1 37 ? -3.674 -5.07 -13.023 1 98.88 37 ILE B O 1
ATOM 1549 N N . VAL B 1 38 ? -2.752 -3.383 -11.891 1 98.88 38 VAL B N 1
ATOM 1550 C CA . VAL B 1 38 ? -4.016 -2.709 -11.609 1 98.88 38 VAL B CA 1
ATOM 1551 C C . VAL B 1 38 ? -4.688 -2.297 -12.914 1 98.88 38 VAL B C 1
ATOM 1553 O O . VAL B 1 38 ? -5.883 -2.521 -13.102 1 98.88 38 VAL B O 1
ATOM 1556 N N . GLU B 1 39 ? -3.885 -1.722 -13.781 1 98.62 39 GLU B N 1
ATOM 1557 C CA . GLU B 1 39 ? -4.43 -1.271 -15.062 1 98.62 39 GLU B CA 1
ATOM 1558 C C . GLU B 1 39 ? -4.93 -2.447 -15.898 1 98.62 39 GLU B C 1
ATOM 1560 O O . GLU B 1 39 ? -5.965 -2.354 -16.562 1 98.62 39 GLU B O 1
ATOM 1565 N N . THR B 1 40 ? -4.16 -3.535 -15.93 1 98.75 40 THR B N 1
ATOM 1566 C CA . THR B 1 40 ? -4.566 -4.73 -16.656 1 98.75 40 THR B CA 1
ATOM 1567 C C . THR B 1 40 ? -5.875 -5.285 -16.094 1 98.75 40 THR B C 1
ATOM 1569 O O . THR B 1 40 ? -6.797 -5.602 -16.859 1 98.75 40 THR B O 1
ATOM 1572 N N . ALA B 1 41 ? -5.93 -5.414 -14.742 1 98.75 41 ALA B N 1
ATOM 1573 C CA . ALA B 1 41 ? -7.145 -5.902 -14.094 1 98.75 41 ALA B CA 1
ATOM 1574 C C . ALA B 1 41 ? -8.344 -5.023 -14.445 1 98.75 41 ALA B C 1
ATOM 1576 O O . ALA B 1 41 ? -9.414 -5.531 -14.789 1 98.75 41 ALA B O 1
ATOM 1577 N N . LYS B 1 42 ? -8.156 -3.709 -14.422 1 98.06 42 LYS B N 1
ATOM 1578 C CA . LYS B 1 42 ? -9.219 -2.758 -14.75 1 98.06 42 LYS B CA 1
ATOM 1579 C C . LYS B 1 42 ? -9.711 -2.957 -16.172 1 98.06 42 LYS B C 1
ATOM 1581 O O . LYS B 1 42 ? -10.922 -3.021 -16.422 1 98.06 42 LYS B O 1
ATOM 1586 N N . ARG B 1 43 ? -8.797 -3.105 -17.094 1 98.38 43 ARG B N 1
ATOM 1587 C CA . ARG B 1 43 ? -9.133 -3.281 -18.516 1 98.38 43 ARG B CA 1
ATOM 1588 C C . ARG B 1 43 ? -9.922 -4.566 -18.734 1 98.38 43 ARG B C 1
ATOM 1590 O O . ARG B 1 43 ? -10.805 -4.617 -19.578 1 98.38 43 ARG B O 1
ATOM 1597 N N . GLU B 1 44 ? -9.664 -5.512 -17.891 1 98.44 44 GLU B N 1
ATOM 1598 C CA . GLU B 1 44 ? -10.289 -6.82 -18.078 1 98.44 44 GLU B CA 1
ATOM 1599 C C . GLU B 1 44 ? -11.516 -6.973 -17.172 1 98.44 44 GLU B C 1
ATOM 1601 O O . GLU B 1 44 ? -12.086 -8.062 -17.078 1 98.44 44 GLU B O 1
ATOM 1606 N N . GLY B 1 45 ? -11.883 -5.926 -16.484 1 97.88 45 GLY B N 1
ATOM 1607 C CA . GLY B 1 45 ? -13.055 -5.949 -15.633 1 97.88 45 GLY B CA 1
ATOM 1608 C C . GLY B 1 45 ? -12.875 -6.809 -14.391 1 97.88 45 GLY B C 1
ATOM 1609 O O . GLY B 1 45 ? -13.844 -7.383 -13.883 1 97.88 45 GLY B O 1
ATOM 1610 N N . LYS B 1 46 ? -11.672 -6.965 -13.953 1 98.31 46 LYS B N 1
ATOM 1611 C CA . LYS B 1 46 ? -11.352 -7.77 -12.773 1 98.31 46 LYS B CA 1
ATOM 1612 C C . LYS B 1 46 ? -11.172 -6.891 -11.539 1 98.31 46 LYS B C 1
ATOM 1614 O O . LYS B 1 46 ? -10.695 -5.762 -11.641 1 98.31 46 LYS B O 1
ATOM 1619 N N . LEU B 1 47 ? -11.609 -7.395 -10.414 1 98.19 47 LEU B N 1
ATOM 1620 C CA . LEU B 1 47 ? -11.469 -6.719 -9.133 1 98.19 47 LEU B CA 1
ATOM 1621 C C . LEU B 1 47 ? -10.406 -7.398 -8.273 1 98.19 47 LEU B C 1
ATOM 1623 O O . LEU B 1 47 ? -10.57 -8.555 -7.875 1 98.19 47 LEU B O 1
ATOM 1627 N N . ILE B 1 48 ? -9.328 -6.602 -7.992 1 98.81 48 ILE B N 1
ATOM 1628 C CA . ILE B 1 48 ? -8.234 -7.266 -7.293 1 98.81 48 ILE B CA 1
ATOM 1629 C C . ILE B 1 48 ? -7.645 -6.324 -6.246 1 98.81 48 ILE B C 1
ATOM 1631 O O . ILE B 1 48 ? -7.926 -5.121 -6.25 1 98.81 48 ILE B O 1
ATOM 1635 N N . ALA B 1 49 ? -6.902 -6.883 -5.305 1 98.88 49 ALA B N 1
ATOM 1636 C CA . ALA B 1 49 ? -5.902 -6.215 -4.473 1 98.88 49 ALA B CA 1
ATOM 1637 C C . ALA B 1 49 ? -4.492 -6.668 -4.84 1 98.88 49 ALA B C 1
ATOM 1639 O O . ALA B 1 49 ? -4.27 -7.84 -5.145 1 98.88 49 ALA B O 1
ATOM 1640 N N . VAL B 1 50 ? -3.568 -5.715 -4.84 1 98.88 50 VAL B N 1
ATOM 1641 C CA . VAL B 1 50 ? -2.186 -6.02 -5.188 1 98.88 50 VAL B CA 1
ATOM 1642 C C . VAL B 1 50 ? -1.256 -5.543 -4.074 1 98.88 50 VAL B C 1
ATOM 1644 O O . VAL B 1 50 ? -1.48 -4.484 -3.479 1 98.88 50 VAL B O 1
ATOM 1647 N N . ASP B 1 51 ? -0.273 -6.305 -3.777 1 98.94 51 ASP B N 1
ATOM 1648 C CA . ASP B 1 51 ? 0.75 -5.992 -2.785 1 98.94 51 ASP B CA 1
ATOM 1649 C C . ASP B 1 51 ? 2.131 -6.438 -3.262 1 98.94 51 ASP B C 1
ATOM 1651 O O . ASP B 1 51 ? 2.283 -7.527 -3.814 1 98.94 51 ASP B O 1
ATOM 1655 N N . ILE B 1 52 ? 3.084 -5.602 -3.139 1 98.94 52 ILE B N 1
ATOM 1656 C CA . ILE B 1 52 ? 4.469 -5.934 -3.461 1 98.94 52 ILE B CA 1
ATOM 1657 C C . ILE B 1 52 ? 5.367 -5.609 -2.271 1 98.94 52 ILE B C 1
ATOM 1659 O O . ILE B 1 52 ? 5.344 -4.492 -1.753 1 98.94 52 ILE B O 1
ATOM 1663 N N . ALA B 1 53 ? 6.086 -6.574 -1.865 1 98.56 53 ALA B N 1
ATOM 1664 C CA . ALA B 1 53 ? 6.961 -6.402 -0.706 1 98.56 53 ALA B CA 1
ATOM 1665 C C . ALA B 1 53 ? 8.391 -6.84 -1.025 1 98.56 53 ALA B C 1
ATOM 1667 O O . ALA B 1 53 ? 8.602 -7.715 -1.866 1 98.56 53 ALA B O 1
ATOM 1668 N N . LYS B 1 54 ? 9.344 -6.23 -0.41 1 97.94 54 LYS B N 1
ATOM 1669 C CA . LYS B 1 54 ? 10.773 -6.531 -0.495 1 97.94 54 LYS B CA 1
ATOM 1670 C C . LYS B 1 54 ? 11.406 -6.586 0.892 1 97.94 54 LYS B C 1
ATOM 1672 O O . LYS B 1 54 ? 11.234 -5.664 1.693 1 97.94 54 LYS B O 1
ATOM 1677 N N . ASN B 1 55 ? 12.047 -7.703 1.238 1 94.94 55 ASN B N 1
ATOM 1678 C CA . ASN B 1 55 ? 12.711 -7.887 2.523 1 94.94 55 ASN B CA 1
ATOM 1679 C C . ASN B 1 55 ? 11.758 -7.605 3.688 1 94.94 55 ASN B C 1
ATOM 1681 O O . ASN B 1 55 ? 12.117 -6.891 4.629 1 94.94 55 ASN B O 1
ATOM 1685 N N . GLY B 1 56 ? 10.539 -8.039 3.49 1 94.44 56 GLY B N 1
ATOM 1686 C CA . GLY B 1 56 ? 9.547 -7.938 4.551 1 94.44 56 GLY B CA 1
ATOM 1687 C C . GLY B 1 56 ? 8.891 -6.57 4.625 1 94.44 56 GLY B C 1
ATOM 1688 O O . GLY B 1 56 ? 8.008 -6.344 5.449 1 94.44 56 GLY B O 1
ATOM 1689 N N . VAL B 1 57 ? 9.32 -5.641 3.758 1 96.19 57 VAL B N 1
ATOM 1690 C CA . VAL B 1 57 ? 8.781 -4.285 3.762 1 96.19 57 VAL B CA 1
ATOM 1691 C C . VAL B 1 57 ? 7.824 -4.102 2.588 1 96.19 57 VAL B C 1
ATOM 1693 O O . VAL B 1 57 ? 8.18 -4.371 1.438 1 96.19 57 VAL B O 1
ATOM 1696 N N . GLN B 1 58 ? 6.617 -3.705 2.922 1 98.19 58 GLN B N 1
ATOM 1697 C CA . GLN B 1 58 ? 5.641 -3.418 1.878 1 98.19 58 GLN B CA 1
ATOM 1698 C C . GLN B 1 58 ? 6.039 -2.182 1.077 1 98.19 58 GLN B C 1
ATOM 1700 O O . GLN B 1 58 ? 6.211 -1.1 1.641 1 98.19 58 GLN B O 1
ATOM 1705 N N . LEU B 1 59 ? 6.207 -2.352 -0.256 1 98.62 59 LEU B N 1
ATOM 1706 C CA . LEU B 1 59 ? 6.613 -1.244 -1.115 1 98.62 59 LEU B CA 1
ATOM 1707 C C . LEU B 1 59 ? 5.398 -0.605 -1.785 1 98.62 59 LEU B C 1
ATOM 1709 O O . LEU B 1 59 ? 5.281 0.622 -1.824 1 98.62 59 LEU B O 1
ATOM 1713 N N . PHE B 1 60 ? 4.504 -1.41 -2.322 1 98.88 60 PHE B N 1
ATOM 1714 C CA . PHE B 1 60 ? 3.314 -0.965 -3.043 1 98.88 60 PHE B CA 1
ATOM 1715 C C . PHE B 1 60 ? 2.09 -1.763 -2.613 1 98.88 60 PHE B C 1
ATOM 1717 O O . PHE B 1 60 ? 2.172 -2.977 -2.416 1 98.88 60 PHE B O 1
ATOM 1724 N N . HIS B 1 61 ? 1.021 -1.112 -2.484 1 98.88 61 HIS B N 1
ATOM 1725 C CA . HIS B 1 61 ? -0.25 -1.755 -2.17 1 98.88 61 HIS B CA 1
ATOM 1726 C C . HIS B 1 61 ? -1.424 -0.952 -2.721 1 98.88 61 HIS B C 1
ATOM 1728 O O . HIS B 1 61 ? -1.426 0.279 -2.652 1 98.88 61 HIS B O 1
ATOM 1734 N N . PHE B 1 62 ? -2.336 -1.641 -3.295 1 98.94 62 PHE B N 1
ATOM 1735 C CA . PHE B 1 62 ? -3.578 -0.999 -3.711 1 98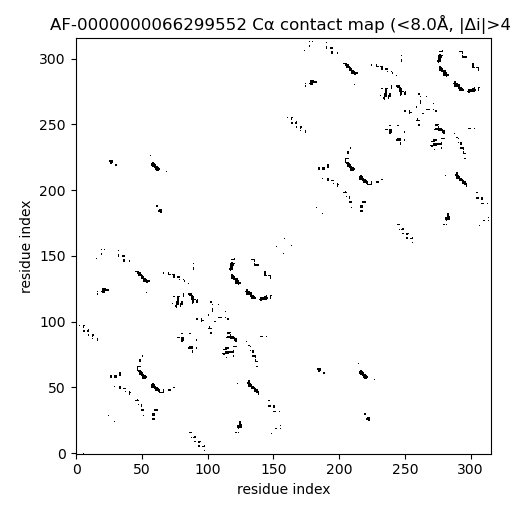.94 62 PHE B CA 1
ATOM 1736 C C . PHE B 1 62 ? -4.73 -1.996 -3.711 1 98.94 62 PHE B C 1
ATOM 1738 O O . PHE B 1 62 ? -4.57 -3.139 -4.145 1 98.94 62 PHE B O 1
ATOM 1745 N N . LYS B 1 63 ? -5.832 -1.582 -3.189 1 98.69 63 LYS B N 1
ATOM 1746 C CA . LYS B 1 63 ? -7.086 -2.326 -3.24 1 98.69 63 LYS B CA 1
ATOM 1747 C C . LYS B 1 63 ? -8.109 -1.615 -4.121 1 98.69 63 LYS B C 1
ATOM 1749 O O . LYS B 1 63 ? -8.453 -0.457 -3.875 1 98.69 63 LYS B O 1
ATOM 1754 N N . MET B 1 64 ? -8.625 -2.357 -5.098 1 98.62 64 MET B N 1
ATOM 1755 C CA . MET B 1 64 ? -9.664 -1.787 -5.953 1 98.62 64 MET B CA 1
ATOM 1756 C C . MET B 1 64 ? -10.984 -1.68 -5.207 1 98.62 64 MET B C 1
ATOM 1758 O O . MET B 1 64 ? -11.242 -2.445 -4.277 1 98.62 64 MET B O 1
ATOM 1762 N N . THR B 1 65 ? -11.797 -0.682 -5.637 1 97.44 65 THR B N 1
ATOM 1763 C CA . THR B 1 65 ? -13.156 -0.619 -5.105 1 97.44 65 THR B CA 1
ATOM 1764 C C . THR B 1 65 ? -13.875 -1.951 -5.301 1 97.44 65 THR B C 1
ATOM 1766 O O . THR B 1 65 ? -13.828 -2.535 -6.383 1 97.44 65 THR B O 1
ATOM 1769 N N . GLY B 1 66 ? -14.461 -2.471 -4.273 1 95.75 66 GLY B N 1
ATOM 1770 C CA . GLY B 1 66 ? -15.164 -3.742 -4.328 1 95.75 66 GLY B CA 1
ATOM 1771 C C . GLY B 1 66 ? -14.445 -4.855 -3.592 1 95.75 66 GLY B C 1
ATOM 1772 O O . GLY B 1 66 ? -15.039 -5.887 -3.271 1 95.75 66 GLY B O 1
ATOM 1773 N N . THR B 1 67 ? -13.141 -4.656 -3.33 1 95.81 67 THR B N 1
ATOM 1774 C CA . THR B 1 67 ? -12.398 -5.605 -2.518 1 95.81 67 THR B CA 1
ATOM 1775 C C . THR B 1 67 ? -12.734 -5.441 -1.039 1 95.81 67 THR B C 1
ATOM 1777 O O . THR B 1 67 ? -13.359 -4.453 -0.647 1 95.81 67 THR B O 1
ATOM 1780 N N . THR B 1 68 ? -12.391 -6.434 -0.244 1 93.12 68 THR B N 1
ATOM 1781 C CA . THR B 1 68 ? -12.688 -6.414 1.185 1 93.12 68 THR B CA 1
ATOM 1782 C C . THR B 1 68 ? -11.438 -6.746 2 1 93.12 68 THR B C 1
ATOM 1784 O O . THR B 1 68 ? -10.367 -6.969 1.438 1 93.12 68 THR B O 1
ATOM 1787 N N . GLU B 1 69 ? -11.602 -6.711 3.273 1 93.19 69 GLU B N 1
ATOM 1788 C CA . GLU B 1 69 ? -10.508 -7.066 4.172 1 93.19 69 GLU B CA 1
ATOM 1789 C C . GLU B 1 69 ? -10.078 -8.516 3.969 1 93.19 69 GLU B C 1
ATOM 1791 O O . GLU B 1 69 ? -8.945 -8.891 4.297 1 93.19 69 GLU B O 1
ATOM 1796 N N . GLU B 1 70 ? -10.953 -9.312 3.439 1 94.94 70 GLU B N 1
ATOM 1797 C CA . GLU B 1 70 ? -10.602 -10.703 3.148 1 94.94 70 GLU B CA 1
ATOM 1798 C C . GLU B 1 70 ? -9.406 -10.773 2.199 1 94.94 70 GLU B C 1
ATOM 1800 O O . GLU B 1 70 ? -8.547 -11.641 2.344 1 94.94 70 GLU B O 1
ATOM 1805 N N . ASN B 1 71 ? -9.367 -9.852 1.264 1 97.62 71 ASN B N 1
ATOM 1806 C CA . ASN B 1 71 ? -8.258 -9.836 0.312 1 97.62 71 ASN B CA 1
ATOM 1807 C C . ASN B 1 71 ? -6.922 -9.586 1.008 1 97.62 71 ASN B C 1
ATOM 1809 O O . ASN B 1 71 ? -5.906 -10.18 0.64 1 97.62 71 ASN B O 1
ATOM 1813 N N . THR B 1 72 ? -6.98 -8.75 1.979 1 96.56 72 THR B N 1
ATOM 1814 C CA . THR B 1 72 ? -5.766 -8.469 2.738 1 96.56 72 THR B CA 1
ATOM 1815 C C . THR B 1 72 ? -5.285 -9.719 3.471 1 96.56 72 THR B C 1
ATOM 1817 O O . THR B 1 72 ? -4.086 -10.008 3.494 1 96.56 72 THR B O 1
ATOM 1820 N N . LYS B 1 73 ? -6.184 -10.461 4.027 1 97.38 73 LYS B N 1
ATOM 1821 C CA . LYS B 1 73 ? -5.828 -11.688 4.734 1 97.38 73 LYS B CA 1
ATOM 1822 C C . LYS B 1 73 ? -5.242 -12.727 3.781 1 97.38 73 LYS B C 1
ATOM 1824 O O . LYS B 1 73 ? -4.25 -13.383 4.105 1 97.38 73 LYS B O 1
ATOM 1829 N N . TRP B 1 74 ? -5.891 -12.852 2.629 1 97.88 74 TRP B N 1
ATOM 1830 C CA . TRP B 1 74 ? -5.379 -13.758 1.612 1 97.88 74 TRP B CA 1
ATOM 1831 C C . TRP B 1 74 ? -3.967 -13.375 1.194 1 97.88 74 TRP B C 1
ATOM 1833 O O . TRP B 1 74 ? -3.088 -14.227 1.081 1 97.88 74 TRP B O 1
ATOM 1843 N N . ILE B 1 75 ? -3.77 -12.117 0.996 1 98.69 75 ILE B N 1
ATOM 1844 C CA . ILE B 1 75 ? -2.461 -11.617 0.592 1 98.69 75 ILE B CA 1
ATOM 1845 C C . ILE B 1 75 ? -1.412 -12.016 1.629 1 98.69 75 ILE B C 1
ATOM 1847 O O . ILE B 1 75 ? -0.375 -12.586 1.284 1 98.69 75 ILE B O 1
ATOM 1851 N N . GLU B 1 76 ? -1.709 -11.773 2.855 1 98.44 76 GLU B N 1
ATOM 1852 C CA . GLU B 1 76 ? -0.748 -12.086 3.91 1 98.44 76 GLU B CA 1
ATOM 1853 C C . GLU B 1 76 ? -0.477 -13.586 3.984 1 98.44 76 GLU B C 1
ATOM 1855 O O . GLU B 1 76 ? 0.665 -14.008 4.18 1 98.44 76 GLU B O 1
ATOM 1860 N N . ARG B 1 77 ? -1.472 -14.383 3.873 1 98.62 77 ARG B N 1
ATOM 1861 C CA . ARG B 1 77 ? -1.321 -15.828 3.936 1 98.62 77 ARG B CA 1
ATOM 1862 C C . ARG B 1 77 ? -0.472 -16.344 2.775 1 98.62 77 ARG B C 1
ATOM 1864 O O . ARG B 1 77 ? 0.382 -17.203 2.963 1 98.62 77 ARG B O 1
ATOM 1871 N N . LYS B 1 78 ? -0.74 -15.797 1.57 1 98.75 78 LYS B N 1
ATOM 1872 C CA . LYS B 1 78 ? 0.047 -16.188 0.404 1 98.75 78 LYS B CA 1
ATOM 1873 C C . LYS B 1 78 ? 1.502 -15.75 0.553 1 98.75 78 LYS B C 1
ATOM 1875 O O . LYS B 1 78 ? 2.416 -16.484 0.185 1 98.75 78 LYS B O 1
ATOM 1880 N N . LYS B 1 79 ? 1.703 -14.609 1.008 1 98.75 79 LYS B N 1
ATOM 1881 C CA . LYS B 1 79 ? 3.053 -14.102 1.218 1 98.75 79 LYS B CA 1
ATOM 1882 C C . LYS B 1 79 ? 3.855 -15.023 2.133 1 98.75 79 LYS B C 1
ATOM 1884 O O . LYS B 1 79 ? 5.039 -15.266 1.892 1 98.75 79 LYS B O 1
ATOM 1889 N N . ARG B 1 80 ? 3.186 -15.492 3.217 1 98.56 80 ARG B N 1
ATOM 1890 C CA . ARG B 1 80 ? 3.879 -16.359 4.16 1 98.56 80 ARG B CA 1
ATOM 1891 C C . ARG B 1 80 ? 4.328 -17.656 3.488 1 98.56 80 ARG B C 1
ATOM 1893 O O . ARG B 1 80 ? 5.375 -18.203 3.828 1 98.56 80 ARG B O 1
ATOM 1900 N N . VAL B 1 81 ? 3.561 -18.125 2.525 1 98.62 81 VAL B N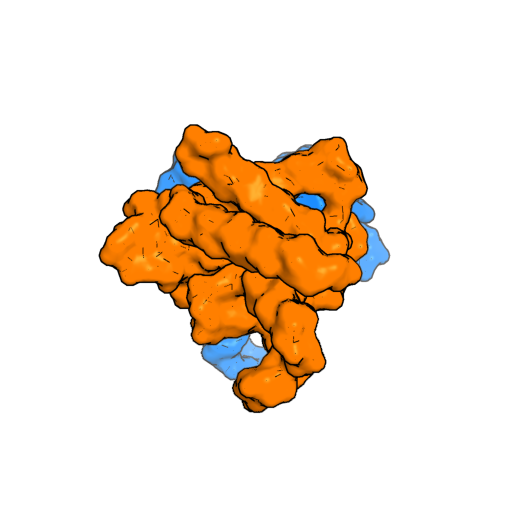 1
ATOM 1901 C CA . VAL B 1 81 ? 3.916 -19.328 1.779 1 98.62 81 VAL B CA 1
ATOM 1902 C C . VAL B 1 81 ? 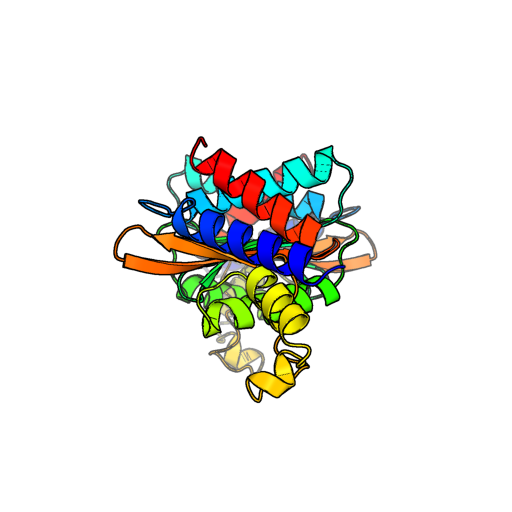5.191 -19.078 0.976 1 98.62 81 VAL B C 1
ATOM 1904 O O . VAL B 1 81 ? 6.141 -19.859 1.05 1 98.62 81 VAL B O 1
ATOM 1907 N N . VAL B 1 82 ? 5.25 -17.969 0.267 1 98.75 82 VAL B N 1
ATOM 1908 C CA . VAL B 1 82 ? 6.398 -17.656 -0.574 1 98.75 82 VAL B CA 1
ATOM 1909 C C . VAL B 1 82 ? 7.617 -17.375 0.302 1 98.75 82 VAL B C 1
ATOM 1911 O O . VAL B 1 82 ? 8.734 -17.797 -0.023 1 98.75 82 VAL B O 1
ATOM 1914 N N . SER B 1 83 ? 7.348 -16.719 1.418 1 98.06 83 SER B N 1
ATOM 1915 C CA . SER B 1 83 ? 8.445 -16.438 2.34 1 98.06 83 SER B CA 1
ATOM 1916 C C . SER B 1 83 ? 9.062 -17.719 2.885 1 98.06 83 SER B C 1
ATOM 1918 O O . SER B 1 83 ? 10.273 -17.781 3.1 1 98.06 83 SER B O 1
ATOM 1920 N N . LEU B 1 84 ? 8.266 -18.688 3.096 1 97.69 84 LEU B N 1
ATOM 1921 C CA . LEU B 1 84 ? 8.719 -19.938 3.709 1 97.69 84 LEU B CA 1
ATOM 1922 C C . LEU B 1 84 ? 9.438 -20.812 2.689 1 97.69 84 LEU B C 1
ATOM 1924 O O . LEU B 1 84 ? 10.438 -21.453 3.012 1 97.69 84 LEU B O 1
ATOM 1928 N N . HIS B 1 85 ? 8.977 -20.844 1.412 1 98.19 85 HIS B N 1
ATOM 1929 C CA . HIS B 1 85 ? 9.406 -21.875 0.487 1 98.19 85 HIS B CA 1
ATOM 1930 C C . HIS B 1 85 ? 10.266 -21.312 -0.636 1 98.19 85 HIS B C 1
ATOM 1932 O O . HIS B 1 85 ? 10.914 -22.047 -1.371 1 98.19 85 HIS B O 1
ATOM 1938 N N . ASN B 1 86 ? 10.195 -19.984 -0.807 1 98.06 86 ASN B N 1
ATOM 1939 C CA . ASN B 1 86 ? 10.852 -19.312 -1.9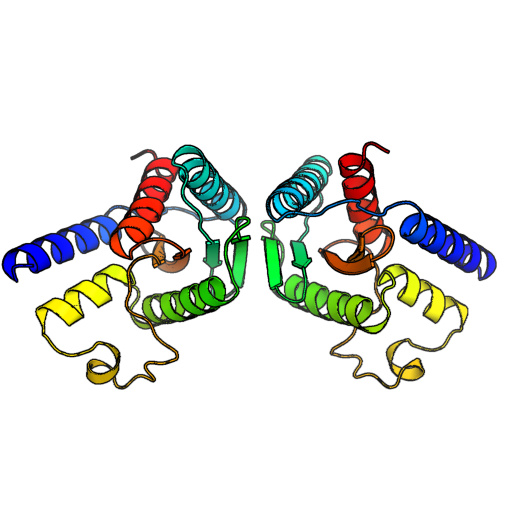25 1 98.06 86 ASN B CA 1
ATOM 1940 C C . ASN B 1 86 ? 10.312 -19.797 -3.266 1 98.06 86 ASN B C 1
ATOM 1942 O O . ASN B 1 86 ? 11.008 -19.734 -4.281 1 98.06 86 ASN B O 1
ATOM 1946 N N . HIS B 1 87 ? 9.164 -20.375 -3.268 1 98.75 87 HIS B N 1
ATOM 1947 C CA . HIS B 1 87 ? 8.375 -20.734 -4.441 1 98.75 87 HIS B CA 1
ATOM 1948 C C . HIS B 1 87 ? 7.035 -20.031 -4.453 1 98.75 87 HIS B C 1
ATOM 1950 O O . HIS B 1 87 ? 6.527 -19.625 -3.402 1 98.75 87 HIS B O 1
ATOM 1956 N N . SER B 1 88 ? 6.527 -19.891 -5.68 1 98.94 88 SER B N 1
ATOM 1957 C CA . SER B 1 88 ? 5.219 -19.25 -5.762 1 98.94 88 SER B CA 1
ATOM 1958 C C . SER B 1 88 ? 4.172 -20.016 -4.961 1 98.94 88 SER B C 1
ATOM 1960 O O . SER B 1 88 ? 4.285 -21.234 -4.797 1 98.94 88 SER B O 1
ATOM 1962 N N . SER B 1 89 ? 3.195 -19.219 -4.473 1 98.88 89 SER B N 1
ATOM 1963 C CA . SER B 1 89 ? 2.127 -19.891 -3.727 1 98.88 89 SER B CA 1
ATOM 1964 C C . SER B 1 89 ? 1.354 -20.859 -4.613 1 98.88 89 SER B C 1
ATOM 1966 O O . SER B 1 89 ? 0.843 -21.859 -4.137 1 98.88 89 SER B O 1
ATOM 1968 N N . TYR B 1 90 ? 1.295 -20.594 -5.93 1 98.88 90 TYR B N 1
ATOM 1969 C CA . TYR B 1 90 ? 0.619 -21.484 -6.863 1 98.88 90 TYR B CA 1
ATOM 1970 C C . TYR B 1 90 ? 1.371 -22.812 -7 1 98.88 90 TYR B C 1
ATOM 1972 O O . TYR B 1 90 ? 0.758 -23.875 -7.07 1 98.88 90 TYR B O 1
ATOM 1980 N N . TYR B 1 91 ? 2.701 -22.719 -7.039 1 98.88 91 TYR B N 1
ATOM 1981 C CA . TYR B 1 91 ? 3.496 -23.938 -7.09 1 98.88 91 TYR B CA 1
ATOM 1982 C C . TYR B 1 91 ? 3.189 -24.844 -5.895 1 98.88 91 TYR B C 1
ATOM 1984 O O . TYR B 1 91 ? 2.971 -26.047 -6.059 1 98.88 91 TYR B O 1
ATOM 1992 N N . MET B 1 92 ? 3.121 -24.219 -4.754 1 98.75 92 MET B N 1
ATOM 1993 C CA . MET B 1 92 ? 2.873 -24.984 -3.535 1 98.75 92 MET B CA 1
ATOM 1994 C C . MET B 1 92 ? 1.466 -25.578 -3.539 1 98.75 92 MET B C 1
ATOM 1996 O O . MET B 1 92 ? 1.245 -26.672 -3.02 1 98.75 92 MET B O 1
ATOM 2000 N N . GLN B 1 93 ? 0.518 -24.812 -4.105 1 98.56 93 GLN B N 1
ATOM 2001 C CA . GLN B 1 93 ? -0.834 -25.344 -4.27 1 98.56 93 GLN B CA 1
ATOM 2002 C C . GLN B 1 93 ? -0.834 -26.609 -5.121 1 98.56 93 GLN B C 1
ATOM 2004 O O . GLN B 1 93 ? -1.408 -27.625 -4.73 1 98.56 93 GLN B O 1
ATOM 2009 N N . ILE B 1 94 ? -0.189 -26.5 -6.277 1 98.62 94 ILE B N 1
ATOM 2010 C CA . ILE B 1 94 ? -0.183 -27.578 -7.254 1 98.62 94 ILE B CA 1
ATOM 2011 C C . ILE B 1 94 ? 0.521 -28.797 -6.66 1 98.62 94 ILE B C 1
ATOM 2013 O O . ILE B 1 94 ? 0.042 -29.922 -6.797 1 98.62 94 ILE B O 1
ATOM 2017 N N . GLU B 1 95 ? 1.634 -28.578 -5.949 1 98.12 95 GLU B N 1
ATOM 2018 C CA . GLU B 1 95 ? 2.363 -29.688 -5.328 1 98.12 95 GLU B CA 1
ATOM 2019 C C . GLU B 1 95 ? 1.5 -30.406 -4.297 1 98.12 95 GLU B C 1
ATOM 2021 O O . GLU B 1 95 ? 1.557 -31.625 -4.18 1 98.12 95 GLU B O 1
ATOM 2026 N N . SER B 1 96 ? 0.824 -29.641 -3.52 1 97.69 96 SER B N 1
ATOM 2027 C CA . SER B 1 96 ? -0.087 -30.234 -2.547 1 97.69 96 SER B CA 1
ATOM 2028 C C . SER B 1 96 ? -1.156 -31.078 -3.234 1 97.69 96 SER B C 1
ATOM 2030 O O . SER B 1 96 ? -1.481 -32.188 -2.773 1 97.69 96 SER B O 1
ATOM 2032 N N . GLU B 1 97 ? -1.72 -30.547 -4.285 1 97.31 97 GLU B N 1
ATOM 2033 C CA . GLU B 1 97 ? -2.748 -31.266 -5.039 1 97.31 97 GLU B CA 1
ATOM 2034 C C . GLU B 1 97 ? -2.197 -32.562 -5.645 1 97.31 97 GLU B C 1
ATOM 2036 O O . GLU B 1 97 ? -2.877 -33.594 -5.652 1 97.31 97 GLU B O 1
ATOM 2041 N N . ILE B 1 98 ? -1.013 -32.5 -6.117 1 97.38 98 ILE B N 1
ATOM 2042 C CA . ILE B 1 98 ? -0.37 -33.656 -6.715 1 97.38 98 ILE B CA 1
ATOM 2043 C C . ILE B 1 98 ? -0.19 -34.75 -5.66 1 97.38 98 ILE B C 1
ATOM 2045 O O . ILE B 1 98 ? -0.487 -35.906 -5.91 1 97.38 98 ILE B O 1
ATOM 2049 N N . SER B 1 99 ? 0.224 -34.375 -4.496 1 96.12 99 SER B N 1
ATOM 2050 C CA . SER B 1 99 ? 0.536 -35.344 -3.443 1 96.12 99 SER B CA 1
ATOM 2051 C C . SER B 1 99 ? -0.733 -35.875 -2.783 1 96.12 99 SER B C 1
ATOM 2053 O O . SER B 1 99 ? -0.717 -36.938 -2.154 1 96.12 99 SER B O 1
ATOM 2055 N N . GLY B 1 100 ? -1.747 -34.969 -2.783 1 96.38 100 GLY B N 1
ATOM 2056 C CA . GLY B 1 100 ? -3.004 -35.312 -2.135 1 96.38 100 GLY B CA 1
ATOM 2057 C C . GLY B 1 100 ? -3.014 -35 -0.651 1 96.38 100 GLY B C 1
ATOM 2058 O O . GLY B 1 100 ? -3.979 -35.312 0.048 1 96.38 100 GLY B O 1
ATOM 2059 N N . VAL B 1 101 ? -1.904 -34.469 -0.173 1 96.81 101 VAL B N 1
ATOM 2060 C CA . VAL B 1 101 ? -1.803 -34.062 1.229 1 96.81 101 VAL B CA 1
ATOM 2061 C C . VAL B 1 101 ? -2.016 -32.562 1.362 1 96.81 101 VAL B C 1
ATOM 2063 O O . VAL B 1 101 ? -1.335 -31.781 0.705 1 96.81 101 VAL B O 1
ATOM 2066 N N . PRO B 1 102 ? -2.965 -32.25 2.227 1 96.75 102 PRO B N 1
ATOM 2067 C CA . PRO B 1 102 ? -3.166 -30.797 2.412 1 96.75 102 PRO B CA 1
ATOM 2068 C C . PRO B 1 102 ? -1.889 -30.078 2.834 1 96.75 102 PRO B C 1
ATOM 2070 O O . PRO B 1 102 ? -1.119 -30.594 3.646 1 96.75 102 PRO B O 1
ATOM 2073 N N . TYR B 1 103 ? -1.723 -28.906 2.254 1 97.44 103 TYR B N 1
ATOM 2074 C CA . TYR B 1 103 ? -0.503 -28.125 2.434 1 97.44 103 TYR B CA 1
ATOM 2075 C C . TYR B 1 103 ? -0.184 -27.953 3.914 1 97.44 103 TYR B C 1
ATOM 2077 O O . TYR B 1 103 ? 0.945 -28.188 4.344 1 97.44 103 TYR B O 1
ATOM 2085 N N . HIS B 1 104 ? -1.217 -27.484 4.68 1 96.44 104 HIS B N 1
ATOM 2086 C CA . HIS B 1 104 ? -0.961 -27.156 6.078 1 96.44 104 HIS B CA 1
ATOM 2087 C C . HIS B 1 104 ? -0.583 -28.406 6.867 1 96.44 104 HIS B C 1
ATOM 2089 O O . HIS B 1 104 ? 0.184 -28.328 7.832 1 96.44 104 HIS B O 1
ATOM 2095 N N . GLU B 1 105 ? -1.089 -29.562 6.516 1 96.69 105 GLU B N 1
ATOM 2096 C CA . GLU B 1 105 ? -0.748 -30.828 7.168 1 96.69 105 GLU B CA 1
ATOM 2097 C C . GLU B 1 105 ? 0.669 -31.266 6.809 1 96.69 105 GLU B C 1
ATOM 2099 O O . GLU B 1 105 ? 1.443 -31.656 7.688 1 96.69 105 GLU B O 1
ATOM 2104 N N . LYS B 1 106 ? 0.983 -31.172 5.574 1 96.69 106 LYS B N 1
ATOM 2105 C CA . LYS B 1 106 ? 2.285 -31.609 5.078 1 96.69 106 LYS B CA 1
ATOM 2106 C C . LYS B 1 106 ? 3.416 -30.859 5.766 1 96.69 106 LYS B C 1
ATOM 2108 O O . LYS B 1 106 ? 4.441 -31.438 6.117 1 96.69 106 LYS B O 1
ATOM 2113 N N . TYR B 1 107 ? 3.236 -29.594 6 1 96.88 107 TYR B N 1
ATOM 2114 C CA . TYR B 1 107 ? 4.328 -28.766 6.504 1 96.88 107 TYR B CA 1
ATOM 2115 C C . TYR B 1 107 ? 4.102 -28.391 7.961 1 96.88 107 TYR B C 1
ATOM 2117 O O . TYR B 1 107 ? 4.824 -27.562 8.516 1 96.88 107 TYR B O 1
ATOM 2125 N N . ARG B 1 108 ? 3.074 -28.922 8.625 1 96.81 108 ARG B N 1
ATOM 2126 C CA . ARG B 1 108 ? 2.775 -28.734 10.039 1 96.81 108 ARG B CA 1
ATOM 2127 C C . ARG B 1 108 ? 2.6 -27.266 10.383 1 96.81 108 ARG B C 1
ATOM 2129 O O . ARG B 1 108 ? 3.221 -26.766 11.32 1 96.81 108 ARG B O 1
ATOM 2136 N N . LEU B 1 109 ? 1.707 -26.672 9.492 1 96.19 109 LEU B N 1
ATOM 2137 C CA . LEU B 1 109 ? 1.459 -25.234 9.641 1 96.19 109 LEU B CA 1
ATOM 2138 C C . LEU B 1 109 ? 0.022 -24.984 10.086 1 96.19 109 LEU B C 1
ATOM 2140 O O . LEU B 1 109 ? -0.841 -25.844 9.945 1 96.19 109 LEU B O 1
ATOM 2144 N N . ASP B 1 110 ? -0.161 -23.797 10.727 1 95.88 110 ASP B N 1
ATOM 2145 C CA . ASP B 1 110 ? -1.513 -23.328 11.008 1 95.88 110 ASP B CA 1
ATOM 2146 C C . ASP B 1 110 ? -2.248 -22.953 9.727 1 95.88 110 ASP B C 1
ATOM 2148 O O . ASP B 1 110 ? -1.879 -21.984 9.047 1 95.88 110 ASP B O 1
ATOM 2152 N N . GLY B 1 111 ? -3.295 -23.672 9.375 1 92.94 111 GLY B N 1
ATOM 2153 C CA . GLY B 1 111 ? -4.031 -23.484 8.133 1 92.94 111 GLY B CA 1
ATOM 2154 C C . GLY B 1 111 ? -4.68 -22.109 8.031 1 92.94 111 GLY B C 1
ATOM 2155 O O . GLY B 1 111 ? -5.035 -21.672 6.934 1 92.94 111 GLY B O 1
ATOM 2156 N N . SER B 1 112 ? -4.824 -21.422 9.18 1 94.94 112 SER B N 1
ATOM 2157 C CA . SER B 1 112 ? -5.414 -20.078 9.172 1 94.94 112 SER B CA 1
ATOM 2158 C C . SER B 1 112 ? -4.367 -19.031 8.844 1 94.94 112 SER B C 1
ATOM 2160 O O . SER B 1 112 ? -4.711 -17.875 8.531 1 94.94 112 SER B O 1
ATOM 2162 N N . GLU B 1 113 ? -3.115 -19.375 8.773 1 97.31 113 GLU B N 1
ATOM 2163 C CA . GLU B 1 113 ? -2.047 -18.391 8.617 1 97.31 113 GLU B CA 1
ATOM 2164 C C . GLU B 1 113 ? -1.333 -18.547 7.281 1 97.31 113 GLU B C 1
ATOM 2166 O O . GLU B 1 113 ? -0.631 -17.641 6.828 1 97.31 113 GLU B O 1
ATOM 2171 N N . TYR B 1 114 ? -1.457 -19.703 6.719 1 98.12 114 TYR B N 1
ATOM 2172 C CA . TYR B 1 114 ? -0.805 -20.016 5.453 1 98.12 114 TYR B CA 1
ATOM 2173 C C . TYR B 1 114 ? -1.822 -20.484 4.418 1 98.12 114 TYR B C 1
ATOM 2175 O O . TYR B 1 114 ? -2.695 -21.297 4.719 1 98.12 114 TYR B O 1
ATOM 2183 N N . ALA B 1 115 ? -1.742 -19.891 3.277 1 97.31 115 ALA B N 1
ATOM 2184 C CA . ALA B 1 115 ? -2.633 -20.312 2.199 1 97.31 115 ALA B CA 1
ATOM 2185 C C . ALA B 1 115 ? -1.854 -20.578 0.913 1 97.31 115 ALA B C 1
ATOM 2187 O O . ALA B 1 115 ? -1.462 -19.625 0.217 1 97.31 115 ALA B O 1
ATOM 2188 N N . ALA B 1 116 ? -1.666 -21.875 0.654 1 98.12 116 ALA B N 1
ATOM 2189 C CA . ALA B 1 116 ? -1.062 -22.25 -0.622 1 98.12 116 ALA B CA 1
ATOM 2190 C C . ALA B 1 116 ? -2.08 -22.172 -1.755 1 98.12 116 ALA B C 1
ATOM 2192 O O . ALA B 1 116 ? -2.562 -23.203 -2.236 1 98.12 116 ALA B O 1
ATOM 2193 N N . PHE B 1 117 ? -2.395 -21.016 -2.223 1 98.38 117 PHE B N 1
ATOM 2194 C CA . PHE B 1 117 ? -3.252 -20.703 -3.357 1 98.38 117 PHE B CA 1
ATOM 2195 C C . PHE B 1 117 ? -2.586 -19.672 -4.27 1 98.38 117 PHE B C 1
ATOM 2197 O O . PHE B 1 117 ? -1.913 -18.766 -3.793 1 98.38 117 PHE B O 1
ATOM 2204 N N . GLY B 1 118 ? -2.74 -19.859 -5.496 1 98.75 118 GLY B N 1
ATOM 2205 C CA . GLY B 1 118 ? -2.064 -19.031 -6.477 1 98.75 118 GLY B CA 1
ATOM 2206 C C . GLY B 1 118 ? -2.305 -17.547 -6.27 1 98.75 118 GLY B C 1
ATOM 2207 O O . GLY B 1 118 ? -3.393 -17.141 -5.859 1 98.75 118 GLY B O 1
ATOM 2208 N N . GLY B 1 119 ? -1.167 -16.766 -6.691 1 98.88 119 GLY B N 1
ATOM 2209 C CA . GLY B 1 119 ? -1.321 -15.328 -6.68 1 98.88 119 GLY B CA 1
ATOM 2210 C C . GLY B 1 119 ? -0.119 -14.602 -6.105 1 98.88 119 GLY B C 1
ATOM 2211 O O . GLY B 1 119 ? -0.004 -13.383 -6.23 1 98.88 119 GLY B O 1
ATOM 2212 N N . CYS B 1 120 ? 0.735 -15.258 -5.512 1 98.94 120 CYS B N 1
ATOM 2213 C CA . CYS B 1 120 ? 1.946 -14.664 -4.953 1 98.94 120 CYS B CA 1
ATOM 2214 C C . CYS B 1 120 ? 3.191 -15.266 -5.594 1 98.94 120 CYS B C 1
ATOM 2216 O O . CYS B 1 120 ? 3.379 -16.484 -5.574 1 98.94 120 CYS B O 1
ATOM 2218 N N . PHE B 1 121 ? 4.031 -14.461 -6.207 1 98.94 121 PHE B N 1
ATOM 2219 C CA . PHE B 1 121 ? 5.195 -14.867 -6.988 1 98.94 121 PHE B CA 1
ATOM 2220 C C . PHE B 1 121 ? 6.461 -14.211 -6.445 1 98.94 121 PHE B C 1
ATOM 2222 O O . PHE B 1 121 ? 6.473 -13.008 -6.164 1 98.94 121 PHE B O 1
ATOM 2229 N N . PRO B 1 122 ? 7.52 -15.008 -6.238 1 98.88 122 PRO B N 1
ATOM 2230 C CA . PRO B 1 122 ? 8.75 -14.453 -5.66 1 98.88 122 PRO B CA 1
ATOM 2231 C C . PRO B 1 122 ? 9.445 -13.469 -6.594 1 98.88 122 PRO B C 1
ATOM 2233 O O . PRO B 1 122 ? 9.453 -13.664 -7.812 1 98.88 122 PRO B O 1
ATOM 2236 N N . ILE B 1 123 ? 9.945 -12.422 -6.035 1 98.88 123 ILE B N 1
ATOM 2237 C CA . ILE B 1 123 ? 10.898 -11.555 -6.715 1 98.88 123 ILE B CA 1
ATOM 2238 C C . ILE B 1 123 ? 12.312 -12.117 -6.547 1 98.88 123 ILE B C 1
ATOM 2240 O O . ILE B 1 123 ? 12.945 -11.914 -5.508 1 98.88 123 ILE B O 1
ATOM 2244 N N . GLN B 1 124 ? 12.789 -12.75 -7.582 1 98.31 124 GLN B N 1
ATOM 2245 C CA . GLN B 1 124 ? 14.117 -13.367 -7.578 1 98.31 124 GLN B CA 1
ATOM 2246 C C . GLN B 1 124 ? 15.125 -12.492 -8.312 1 98.31 124 GLN B C 1
ATOM 2248 O O . GLN B 1 124 ? 14.898 -12.102 -9.461 1 98.31 124 GLN B O 1
ATOM 2253 N N . ILE B 1 125 ? 16.203 -12.164 -7.633 1 98.5 125 ILE B N 1
ATOM 2254 C CA . ILE B 1 125 ? 17.312 -11.477 -8.273 1 98.5 125 ILE B CA 1
ATOM 2255 C C . ILE B 1 125 ? 18.328 -12.5 -8.773 1 98.5 125 ILE B C 1
ATOM 2257 O O . ILE B 1 125 ? 18.719 -13.406 -8.039 1 98.5 125 ILE B O 1
ATOM 2261 N N . LYS B 1 126 ? 18.734 -12.32 -9.969 1 97.62 126 LYS B N 1
ATOM 2262 C CA . LYS B 1 126 ? 19.703 -13.234 -10.57 1 97.62 126 LYS B CA 1
ATOM 2263 C C . LYS B 1 126 ? 20.938 -13.367 -9.695 1 97.62 126 LYS B C 1
ATOM 2265 O O . LYS B 1 126 ? 21.516 -12.359 -9.258 1 97.62 126 LYS B O 1
ATOM 2270 N N . ASN B 1 127 ? 21.312 -14.578 -9.375 1 96.81 127 ASN B N 1
ATOM 2271 C CA . ASN B 1 127 ? 22.516 -14.969 -8.664 1 96.81 127 ASN B CA 1
ATOM 2272 C C . ASN B 1 127 ? 22.5 -14.484 -7.219 1 96.81 127 ASN B C 1
ATOM 2274 O O . ASN B 1 127 ? 23.547 -14.422 -6.57 1 96.81 127 ASN B O 1
ATOM 2278 N N . VAL B 1 128 ? 21.453 -14.062 -6.711 1 97.19 128 VAL B N 1
ATOM 2279 C CA . VAL B 1 128 ? 21.359 -13.594 -5.332 1 97.19 128 VAL B CA 1
ATOM 2280 C C . VAL B 1 128 ? 20.297 -14.406 -4.578 1 97.19 128 VAL B C 1
ATOM 2282 O O . VAL B 1 128 ? 20.609 -15.07 -3.586 1 97.19 128 VAL B O 1
ATOM 2285 N N . GLY B 1 129 ? 19.062 -14.469 -5.059 1 97.5 129 GLY B N 1
ATOM 2286 C CA . GLY B 1 129 ? 17.984 -15.172 -4.375 1 97.5 129 GLY B CA 1
ATOM 2287 C C . GLY B 1 129 ? 16.703 -14.375 -4.324 1 97.5 129 GLY B C 1
ATOM 2288 O O . GLY B 1 129 ? 16.547 -13.375 -5.031 1 97.5 129 GLY B O 1
ATOM 2289 N N . VAL B 1 130 ? 15.727 -14.852 -3.572 1 98.38 130 VAL B N 1
ATOM 2290 C CA . VAL B 1 130 ? 14.422 -14.203 -3.438 1 98.38 130 VAL B CA 1
ATOM 2291 C C . VAL B 1 130 ? 14.516 -13.055 -2.441 1 98.38 130 VAL B C 1
ATOM 2293 O O . VAL B 1 130 ? 14.977 -13.234 -1.312 1 98.38 130 VAL B O 1
ATOM 2296 N N . ILE B 1 131 ? 14.094 -11.836 -2.869 1 98.38 131 ILE B N 1
ATOM 2297 C CA . ILE B 1 131 ? 14.234 -10.68 -1.992 1 98.38 131 ILE B CA 1
ATOM 2298 C C . ILE B 1 131 ? 12.859 -10.141 -1.628 1 98.38 131 ILE B C 1
ATOM 2300 O O . ILE B 1 131 ? 12.742 -9.148 -0.896 1 98.38 131 ILE B O 1
ATOM 2304 N N . GLY B 1 132 ? 11.797 -10.742 -2.205 1 98.44 132 GLY B N 1
ATOM 2305 C CA . GLY B 1 132 ? 10.438 -10.266 -1.999 1 98.44 132 GLY B CA 1
ATOM 2306 C C . GLY B 1 132 ? 9.414 -11.023 -2.828 1 98.44 132 GLY B C 1
ATOM 2307 O O . GLY B 1 132 ? 9.648 -12.164 -3.232 1 98.44 132 GLY B O 1
ATOM 2308 N N . MET B 1 133 ? 8.211 -10.422 -2.961 1 98.81 133 MET B N 1
ATOM 2309 C CA . MET B 1 133 ? 7.148 -11.117 -3.686 1 98.81 133 MET B CA 1
ATOM 2310 C C . MET B 1 133 ? 6.094 -10.133 -4.184 1 98.81 133 MET B C 1
ATOM 2312 O O . MET B 1 133 ? 5.973 -9.023 -3.654 1 98.81 133 MET B O 1
ATOM 2316 N N . ILE B 1 134 ? 5.48 -10.469 -5.215 1 98.94 134 ILE B N 1
ATOM 2317 C CA . ILE B 1 134 ? 4.344 -9.789 -5.816 1 98.94 134 ILE B CA 1
ATOM 2318 C C . ILE B 1 134 ? 3.072 -10.602 -5.59 1 98.94 134 ILE B C 1
ATOM 2320 O O . ILE B 1 134 ? 3.025 -11.789 -5.914 1 98.94 134 ILE B O 1
ATOM 2324 N N . THR B 1 135 ? 2.064 -9.977 -5.016 1 98.94 135 THR B N 1
ATOM 2325 C CA . THR B 1 135 ? 0.873 -10.734 -4.645 1 98.94 135 THR B CA 1
ATOM 2326 C C . THR B 1 135 ? -0.383 -10.078 -5.207 1 98.94 135 THR B C 1
ATOM 2328 O O . THR B 1 135 ? -0.54 -8.859 -5.125 1 98.94 135 THR B O 1
ATOM 2331 N N . VAL B 1 136 ? -1.19 -10.867 -5.793 1 98.94 136 VAL B N 1
ATOM 2332 C CA . VAL B 1 136 ? -2.529 -10.477 -6.223 1 98.94 136 VAL B CA 1
ATOM 2333 C C . VAL B 1 136 ? -3.57 -11.352 -5.535 1 98.94 136 VAL B C 1
ATOM 2335 O O . VAL B 1 136 ? -3.371 -12.562 -5.383 1 98.94 136 VAL B O 1
ATOM 2338 N N . SER B 1 137 ? -4.66 -10.727 -5.125 1 98.81 137 SER B N 1
ATOM 2339 C CA . SER B 1 137 ? -5.805 -11.438 -4.559 1 98.81 137 SER B CA 1
ATOM 2340 C C . SER B 1 137 ? -7.117 -10.891 -5.117 1 98.81 137 SER B C 1
ATOM 2342 O O . SER B 1 137 ? -7.258 -9.688 -5.32 1 98.81 137 SER B O 1
ATOM 2344 N N . GLY B 1 138 ? -8.117 -11.789 -5.324 1 98.38 138 GLY B N 1
ATOM 2345 C CA . GLY B 1 138 ? -9.445 -11.367 -5.734 1 98.38 138 GLY B CA 1
ATOM 2346 C C . GLY B 1 138 ? -10.016 -12.203 -6.863 1 98.38 138 GLY B C 1
ATOM 2347 O O . GLY B 1 138 ? -11.188 -12.07 -7.211 1 98.38 138 GLY B O 1
ATOM 2348 N N . LEU B 1 139 ? -9.195 -13.047 -7.461 1 98.56 139 LEU B N 1
ATOM 2349 C CA . LEU B 1 139 ? -9.57 -13.922 -8.57 1 98.56 139 LEU B CA 1
ATOM 2350 C C . LEU B 1 139 ? -9.273 -15.383 -8.242 1 98.56 139 LEU B C 1
ATOM 2352 O O . LEU B 1 139 ? -8.672 -15.68 -7.207 1 98.56 139 LEU B O 1
ATOM 2356 N N . PRO B 1 140 ? -9.75 -16.328 -9.062 1 98.31 140 PRO B N 1
ATOM 2357 C CA . PRO B 1 140 ? -9.266 -17.703 -8.875 1 98.31 140 PRO B CA 1
ATOM 2358 C C . PRO B 1 140 ? -7.738 -17.781 -8.852 1 98.31 140 PRO B C 1
ATOM 2360 O O . PRO B 1 140 ? -7.066 -17.031 -9.555 1 98.31 140 PRO B O 1
ATOM 2363 N N . PRO B 1 141 ? -7.25 -18.688 -8.039 1 98.25 141 PRO B N 1
ATOM 2364 C CA . PRO B 1 141 ? -5.809 -18.75 -7.793 1 98.25 141 PRO B CA 1
ATOM 2365 C C . PRO B 1 141 ? -4.988 -18.734 -9.078 1 98.25 141 PRO B C 1
ATOM 2367 O O . PRO B 1 141 ? -3.994 -18.016 -9.172 1 98.25 141 PRO B O 1
ATOM 2370 N N . GLU B 1 142 ? -5.391 -19.531 -10.062 1 98.06 142 GLU B N 1
ATOM 2371 C CA . GLU B 1 142 ? -4.66 -19.609 -11.328 1 98.06 142 GLU B CA 1
ATOM 2372 C C . GLU B 1 142 ? -4.68 -18.266 -12.055 1 98.06 142 GLU B C 1
ATOM 2374 O O . GLU B 1 142 ? -3.688 -17.875 -12.672 1 98.06 142 GLU B O 1
ATOM 2379 N N . VAL B 1 143 ? -5.793 -17.547 -11.992 1 98.75 143 VAL B N 1
ATOM 2380 C CA . VAL B 1 143 ? -5.945 -16.266 -12.68 1 98.75 143 VAL B CA 1
ATOM 2381 C C . VAL B 1 143 ? -5.137 -15.188 -11.961 1 98.75 143 VAL B C 1
ATOM 2383 O O . VAL B 1 143 ? -4.492 -14.359 -12.609 1 98.75 143 VAL B O 1
ATOM 2386 N N . ASP B 1 144 ? -5.16 -15.203 -10.602 1 98.88 144 ASP B N 1
ATOM 2387 C CA . ASP B 1 144 ? -4.277 -14.328 -9.836 1 98.88 144 ASP B CA 1
ATOM 2388 C C . ASP B 1 144 ? -2.818 -14.523 -10.242 1 98.88 144 ASP B C 1
ATOM 2390 O O . ASP B 1 144 ? -2.1 -13.555 -10.477 1 98.88 144 ASP B O 1
ATOM 2394 N N . HIS B 1 145 ? -2.426 -15.773 -10.328 1 98.88 145 HIS B N 1
ATOM 2395 C CA . HIS B 1 145 ? -1.052 -16.109 -10.68 1 98.88 145 HIS B CA 1
ATOM 2396 C C . HIS B 1 145 ? -0.707 -15.609 -12.078 1 98.88 145 HIS B C 1
ATOM 2398 O O . HIS B 1 145 ? 0.342 -15 -12.281 1 98.88 145 HIS B O 1
ATOM 2404 N N . GLU B 1 146 ? -1.595 -15.844 -12.984 1 98.69 146 GLU B N 1
ATOM 2405 C CA . GLU B 1 146 ? -1.352 -15.461 -14.375 1 98.69 146 GLU B CA 1
ATOM 2406 C C . GLU B 1 146 ? -1.204 -13.945 -14.516 1 98.69 146 GLU B C 1
ATOM 2408 O O . GLU B 1 146 ? -0.395 -13.469 -15.305 1 98.69 146 GLU B O 1
ATOM 2413 N N . LEU B 1 147 ? -2.016 -13.227 -13.781 1 98.81 147 LEU B N 1
ATOM 2414 C CA . LEU B 1 147 ? -1.934 -11.766 -13.82 1 98.81 147 LEU B CA 1
ATOM 2415 C C . LEU B 1 147 ? -0.568 -11.281 -13.344 1 98.81 147 LEU B C 1
ATOM 2417 O O . LEU B 1 147 ? 0.013 -10.367 -13.93 1 98.81 147 LEU B O 1
ATOM 2421 N N . VAL B 1 148 ? -0.01 -11.891 -12.312 1 98.88 148 VAL B N 1
ATOM 2422 C CA . VAL B 1 148 ? 1.319 -11.555 -11.812 1 98.88 148 VAL B CA 1
ATOM 2423 C C . VAL B 1 148 ? 2.369 -11.883 -12.875 1 98.88 148 VAL B C 1
ATOM 2425 O O . VAL B 1 148 ? 3.25 -11.07 -13.156 1 98.88 148 VAL B O 1
ATOM 2428 N N . ILE B 1 149 ? 2.236 -13.086 -13.484 1 98.88 149 ILE B N 1
ATOM 2429 C CA . ILE B 1 149 ? 3.207 -13.547 -14.477 1 98.88 149 ILE B CA 1
ATOM 2430 C C . ILE B 1 149 ? 3.221 -12.594 -15.672 1 98.88 149 ILE B C 1
ATOM 2432 O O . ILE B 1 149 ? 4.289 -12.219 -16.156 1 98.88 149 ILE B O 1
ATOM 2436 N N . ARG B 1 150 ? 2.041 -12.211 -16.125 1 98.56 150 ARG B N 1
ATOM 2437 C CA . ARG B 1 150 ? 1.947 -11.273 -17.25 1 98.56 150 ARG B CA 1
ATOM 2438 C C . ARG B 1 150 ? 2.656 -9.961 -16.922 1 98.56 150 ARG B C 1
ATOM 2440 O O . ARG B 1 150 ? 3.355 -9.398 -17.766 1 98.56 150 ARG B O 1
ATOM 2447 N N . ALA B 1 151 ? 2.477 -9.484 -15.734 1 98.75 151 ALA B N 1
ATOM 2448 C CA . ALA B 1 151 ? 3.105 -8.227 -15.32 1 98.75 151 ALA B CA 1
ATOM 2449 C C . ALA B 1 151 ? 4.625 -8.359 -15.289 1 98.75 151 ALA B C 1
ATOM 2451 O O . ALA B 1 151 ? 5.344 -7.473 -15.75 1 98.75 151 ALA B O 1
ATOM 2452 N N . VAL B 1 152 ? 5.086 -9.445 -14.742 1 98.88 152 VAL B N 1
ATOM 2453 C CA . VAL B 1 152 ? 6.523 -9.656 -14.625 1 98.88 152 VAL B CA 1
ATOM 2454 C C . VAL B 1 152 ? 7.137 -9.805 -16.016 1 98.88 152 VAL B C 1
ATOM 2456 O O . VAL B 1 152 ? 8.188 -9.227 -16.297 1 98.88 152 VAL B O 1
ATOM 2459 N N . LYS B 1 153 ? 6.484 -10.57 -16.875 1 98.62 153 LYS B N 1
ATOM 2460 C CA . LYS B 1 153 ? 6.969 -10.711 -18.25 1 98.62 153 LYS B CA 1
ATOM 2461 C C . LYS B 1 153 ? 7.059 -9.359 -18.953 1 98.62 153 LYS B C 1
ATOM 2463 O O . LYS B 1 153 ? 8.055 -9.055 -19.609 1 98.62 153 LYS B O 1
ATOM 2468 N N . ASN B 1 154 ? 6.004 -8.594 -18.781 1 98.06 154 ASN B N 1
ATOM 2469 C CA . ASN B 1 154 ? 6.008 -7.258 -19.359 1 98.06 154 ASN B CA 1
ATOM 2470 C C . ASN B 1 154 ? 7.16 -6.414 -18.828 1 98.06 154 ASN B C 1
ATOM 2472 O O . ASN B 1 154 ? 7.82 -5.699 -19.594 1 98.06 154 ASN B O 1
ATOM 2476 N N . HIS B 1 155 ? 7.375 -6.457 -17.516 1 97.88 155 HIS B N 1
ATOM 2477 C CA . HIS B 1 155 ? 8.414 -5.668 -16.875 1 97.88 155 HIS B CA 1
ATOM 2478 C C . HIS B 1 155 ? 9.797 -6.078 -17.344 1 97.88 155 HIS B C 1
ATOM 2480 O O . HIS B 1 155 ? 10.695 -5.238 -17.469 1 97.88 155 HIS B O 1
ATOM 2486 N N . LEU B 1 156 ? 9.938 -7.332 -17.594 1 97.25 156 LEU B N 1
ATOM 2487 C CA . LEU B 1 156 ? 11.227 -7.883 -17.984 1 97.25 156 LEU B CA 1
ATOM 2488 C C . LEU B 1 156 ? 11.359 -7.887 -19.516 1 97.25 156 LEU B C 1
ATOM 2490 O O . LEU B 1 156 ? 12.375 -8.344 -20.047 1 97.25 156 LEU B O 1
ATOM 2494 N N . ASN B 1 157 ? 10.359 -7.348 -20.219 1 92.06 157 ASN B N 1
ATOM 2495 C CA . ASN B 1 157 ? 10.32 -7.301 -21.688 1 92.06 157 ASN B CA 1
ATOM 2496 C C . ASN B 1 157 ? 10.398 -8.695 -22.297 1 92.06 157 ASN B C 1
ATOM 2498 O O . ASN B 1 157 ? 11.211 -8.945 -23.188 1 92.06 157 ASN B O 1
ATOM 2502 N N . GLN B 1 158 ? 9.758 -9.594 -21.812 1 86.56 158 GLN B N 1
ATOM 2503 C CA . GLN B 1 158 ? 9.656 -10.977 -22.281 1 86.56 158 GLN B CA 1
ATOM 2504 C C . GLN B 1 158 ? 8.258 -11.273 -22.812 1 86.56 158 GLN B C 1
ATOM 2506 O O . GLN B 1 158 ? 7.281 -10.664 -22.391 1 86.56 158 GLN B O 1
#

Nearest PDB structures (foldseek):
  4clc-assembly1_C-2  TM=9.305E-01  e=9.627E-13  Saccharomyces cerevisiae
  4clc-assembly1_D-2  TM=8.967E-01  e=7.461E-13  Saccharomyces cerevisiae
  4clc-assembly1_B-2  TM=8.965E-01  e=2.349E-12  Saccharomyces cerevisiae
  2a2l-assembly1_A  TM=8.086E-01  e=3.507E-07  Klebsiella pneumoniae
  5cx7-assembly1_C  TM=8.437E-01  e=4.208E-06  Salmonella enterica subsp. enterica serovar Livingstone

Organism: Bacillus mycoides (strain KBAB4) (NCBI:txid315730)

Sequence (316 aa):
MSTSNLSEISKQILIEEETLQFSSFTNEDALQLGLYIVETAKREGKLIAVDIAKNGVQLFHFKMTGTTEENTKWIERKKRVVSLHNHSSYYMQIESEISGVPYHEKYRLDGSEYAAFGGCFPIQIKNVGVIGMITVSGLPPEVDHELVIRAVKNHLNQMSTSNLSEISKQILIEEETLQFSSFTNEDALQLGLYIVETAKREGKLIAVDIAKNGVQLFHFKMTGTTEENTKWIERKKRVVSLHNHSSYYMQIESEISGVPYHEKYRLDGSEYAAFGGCFPIQIKNVGVIGMITVSGLPPEVDHELVIRAVKNHLNQ

Solvent-accessible surface area (backbone atoms only — not comparable to full-atom values): 16215 Å² total; per-residue (Å²): 128,55,64,69,56,42,50,50,50,42,50,50,50,52,51,45,62,71,66,62,51,34,90,71,85,51,36,62,52,41,46,52,44,51,50,48,39,51,51,52,31,53,77,69,72,48,58,43,33,40,40,28,32,46,78,89,39,76,32,26,35,40,34,38,65,88,63,57,71,64,39,56,52,53,41,53,13,12,46,49,35,24,71,72,67,72,40,31,6,35,46,50,28,39,52,22,60,66,71,68,44,57,57,36,68,73,70,74,45,63,62,92,57,41,36,57,42,23,12,22,40,55,39,29,32,67,97,76,45,70,48,33,34,42,30,36,30,66,55,60,31,70,56,20,32,48,49,50,51,52,32,50,30,56,74,69,73,97,128,53,63,68,55,42,51,51,51,42,51,51,49,51,49,46,62,71,68,62,49,33,90,71,85,53,36,62,51,43,46,52,44,51,49,48,40,51,52,52,31,54,75,68,74,48,59,42,31,40,40,28,32,46,76,88,40,75,31,26,35,41,33,38,66,86,62,56,72,64,40,56,53,51,41,52,13,13,47,48,35,24,70,73,66,70,37,32,5,35,46,48,27,40,53,21,61,67,72,68,43,56,59,36,69,75,68,74,48,62,61,91,56,42,36,57,42,24,10,22,40,54,40,29,33,67,98,74,44,70,49,32,35,41,30,36,29,66,56,60,31,70,55,20,32,48,49,52,50,52,34,50,30,55,75,68,72,98